Protein AF-0000000066253883 (afdb_homodimer)

Sequence (360 aa):
MKLLLLSMGLALVCGLQPECSRSEEDLSDEKERKWEQLSRHWHTVVLASSDRSLIEEEGPFRNFIQNITVESGNLNGFFLTRKNGQCIPLYLTAFKTEEARQFKLNYYGTNDVYYGSSKPNEYAKFIFYNYHDGKVNVVANLFGRTPNLSNEIKKRFEEDFMNRGFRRENILDISEVDHCMKLLLLSMGLALVCGLQPECSRSEEDLSDEKERKWEQLSRHWHTVVLASSDRSLIEEEGPFRNFIQNITVESGNLNGFFLTRKNGQCIPLYLTAFKTEEARQFKLNYYGTNDVYYGSSKPNEYAKFIFYNYHDGKVNVVANLFGRTPNLSNEIKKRFEEDFMNRGFRRENILDISEVDHC

Solvent-accessible surface area (backbone atoms only — not comparable to full-atom values): 19763 Å² total; per-residue (Å²): 135,84,80,72,76,73,75,75,73,76,68,74,70,71,66,78,66,70,75,76,68,74,46,78,58,56,60,44,49,55,53,45,62,63,49,49,72,56,46,40,65,39,22,47,23,35,41,35,27,68,46,50,69,40,54,35,93,67,15,89,65,41,55,29,46,46,31,34,44,60,56,98,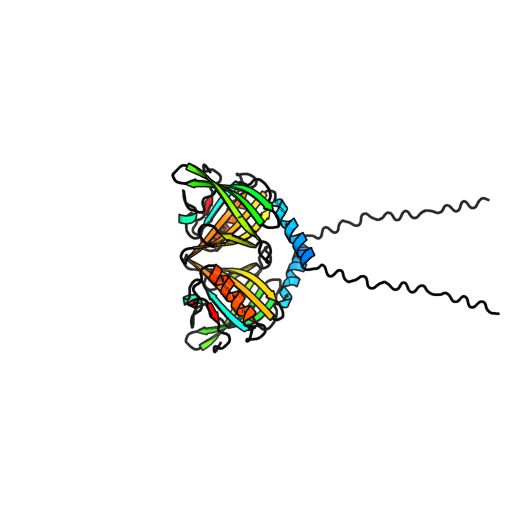59,21,41,37,36,39,27,32,30,48,56,94,91,36,71,40,83,42,79,47,61,32,38,58,55,95,49,86,58,33,25,41,30,82,63,87,41,35,25,50,32,35,57,56,69,64,41,82,86,48,32,43,31,39,40,31,43,31,24,44,96,80,38,51,41,42,41,34,40,35,32,16,62,46,51,78,67,56,67,65,62,53,49,51,54,51,48,60,42,43,73,49,61,41,55,69,89,26,48,42,78,44,46,85,49,85,72,108,134,83,78,72,75,74,74,74,73,75,70,73,70,71,64,79,66,72,75,75,68,74,44,78,60,57,60,44,49,57,54,45,62,65,50,50,72,56,46,41,64,38,22,46,22,35,41,35,29,68,46,50,70,40,54,33,93,66,16,89,67,42,55,30,46,46,32,32,42,60,56,98,60,22,42,38,35,41,27,32,29,49,56,96,91,37,71,41,84,41,79,45,62,34,38,57,56,96,48,86,58,33,26,41,31,83,62,88,41,36,24,51,32,34,58,55,70,64,42,84,87,48,32,43,31,38,41,31,44,32,24,41,95,81,38,50,41,42,42,33,40,34,32,15,61,46,53,78,67,56,67,66,62,53,48,52,55,50,49,59,42,43,73,50,62,41,55,70,87,26,47,42,78,45,47,84,48,84,73,106

Organism: Trichosurus vulpecula (NCBI:txid9337)

InterPro domains:
  IPR000566 Lipocalin/cytosolic fatty-acid binding domain [PF00061] (41-176)
  IPR002345 Lipocalin [PTHR11430] (4-175)
  IPR002971 Major urinary protein [PR01221] (39-57)
  IPR002971 Major urinary protein [PR01221] (68-89)
  IPR002971 Major urinary protein [PR01221] (136-157)
  IPR002971 Major urinary protein [PR01221] (164-180)
  IPR012674 Calycin [G3DSA:2.40.128.20] (30-180)
  IPR012674 Calycin [SSF50814] (35-180)

Secondary structure (DSSP, 8-state):
-----------------------HHHHHHHHHHHTGGG-SB-EEEEEEESSGGGTSTT-TT-EEEEEEEEETTEEEEEEEEEETTEEEEEEEEEEE-SSTTEEEEESSSEEEEEEEEEETTTEEEEEEEEEETTEEEEEEEEEESSS---HHHHHHHHHHHHTTT--GGGEEE-TTS---/-----------------------HHHHHHHHHHHTGGG-SB-EEEEEEESSGGGTSTT-TT-EEEEEEEEETTEEEEEEEEEETTEEEEEEEEEEE-SSTTEEEEESSSEEEEEEEEEETTTEEEEEEEEEETTEEEEEEEEEESSS---HHHHHHHHHHHHTTT--GGGEEE-TTS---

Radius of gyration: 26.58 Å; Cα contacts (8 Å, |Δi|>4): 689; chains: 2; bounding box: 99×61×45 Å

Structure (mmCIF, N/CA/C/O backbone):
data_AF-0000000066253883-model_v1
#
loop_
_entity.id
_entity.type
_entity.pdbx_description
1 polymer Trichosurin
#
loop_
_atom_site.group_PDB
_atom_site.id
_atom_site.type_symbol
_atom_site.label_atom_id
_atom_site.label_alt_id
_atom_site.label_comp_id
_atom_site.label_asym_id
_atom_site.label_entity_id
_atom_site.label_seq_id
_atom_site.pdbx_PDB_ins_code
_atom_site.Cartn_x
_atom_site.Cartn_y
_atom_site.Cartn_z
_atom_site.occupancy
_atom_site.B_iso_or_equiv
_atom_site.auth_seq_id
_atom_site.auth_comp_id
_atom_site.auth_asym_id
_atom_site.auth_atom_id
_atom_site.pdbx_PDB_model_num
ATOM 1 N N . MET A 1 1 ? 83.188 -5.977 -12.148 1 28.7 1 MET A N 1
ATOM 2 C CA . MET A 1 1 ? 82.125 -6.191 -11.18 1 28.7 1 MET A CA 1
ATOM 3 C C . MET A 1 1 ? 80.938 -5.258 -11.453 1 28.7 1 MET A C 1
ATOM 5 O O . MET A 1 1 ? 81 -4.055 -11.211 1 28.7 1 MET A O 1
ATOM 9 N N . LYS A 1 2 ? 80.125 -5.48 -12.633 1 30.83 2 LYS A N 1
ATOM 10 C CA . LYS A 1 2 ? 79 -4.738 -13.172 1 30.83 2 LYS A CA 1
ATOM 11 C C . LYS A 1 2 ? 77.938 -4.547 -12.125 1 30.83 2 LYS A C 1
ATOM 13 O O . LYS A 1 2 ? 77.562 -5.492 -11.422 1 30.83 2 LYS A O 1
ATOM 18 N N . LEU A 1 3 ? 77.938 -3.441 -11.453 1 31.5 3 LEU A N 1
ATOM 19 C CA . LEU A 1 3 ? 76.938 -2.887 -10.547 1 31.5 3 LEU A CA 1
ATOM 20 C C . LEU A 1 3 ? 75.5 -3.07 -11.109 1 31.5 3 LEU A C 1
ATOM 22 O O . LEU A 1 3 ? 75.125 -2.443 -12.109 1 31.5 3 LEU A O 1
ATOM 26 N N . LEU A 1 4 ? 75.125 -4.328 -11.336 1 33.56 4 LEU A N 1
ATOM 27 C CA . LEU A 1 4 ? 73.75 -4.617 -11.75 1 33.56 4 LEU A CA 1
ATOM 28 C C . LEU A 1 4 ? 72.75 -3.904 -10.844 1 33.56 4 LEU A C 1
ATOM 30 O O . LEU A 1 4 ? 72.75 -4.145 -9.633 1 33.56 4 LEU A O 1
ATOM 34 N N . LEU A 1 5 ? 72.625 -2.611 -11.07 1 32.78 5 LEU A N 1
ATOM 35 C CA . LEU A 1 5 ? 71.562 -1.776 -10.5 1 32.78 5 LEU A CA 1
ATOM 36 C C . LEU A 1 5 ? 70.25 -2.48 -10.562 1 32.78 5 LEU A C 1
ATOM 38 O O . LEU A 1 5 ? 69.75 -2.801 -11.648 1 32.78 5 LEU A O 1
ATOM 42 N N . LEU A 1 6 ? 70.125 -3.559 -9.742 1 34.03 6 LEU A N 1
ATOM 43 C CA . LEU A 1 6 ? 68.875 -4.266 -9.578 1 34.03 6 LEU A CA 1
ATOM 44 C C . LEU A 1 6 ? 67.75 -3.299 -9.211 1 34.03 6 LEU A C 1
ATOM 46 O O . LEU A 1 6 ? 67.75 -2.693 -8.141 1 34.03 6 LEU A O 1
ATOM 50 N N . SER A 1 7 ? 67.312 -2.426 -10.156 1 30.48 7 SER A N 1
ATOM 51 C CA . SER A 1 7 ? 66.188 -1.584 -9.984 1 30.48 7 SER A CA 1
ATOM 52 C C . SER A 1 7 ? 65 -2.396 -9.492 1 30.48 7 SER A C 1
ATOM 54 O O . SER A 1 7 ? 64.562 -3.357 -10.141 1 30.48 7 SER A O 1
ATOM 56 N N . MET A 1 8 ? 65 -2.729 -8.18 1 34.12 8 MET A N 1
ATOM 57 C CA . MET A 1 8 ? 63.812 -3.334 -7.543 1 34.12 8 MET A CA 1
ATOM 58 C C . MET A 1 8 ? 62.562 -2.523 -7.828 1 34.12 8 MET A C 1
ATOM 60 O O . MET A 1 8 ? 62.469 -1.351 -7.461 1 34.12 8 MET A O 1
ATOM 64 N N . GLY A 1 9 ? 62.031 -2.604 -9.062 1 29.88 9 GLY A N 1
ATOM 65 C CA . GLY A 1 9 ? 60.75 -2.025 -9.375 1 29.88 9 GLY A CA 1
ATOM 66 C C . GLY A 1 9 ? 59.719 -2.287 -8.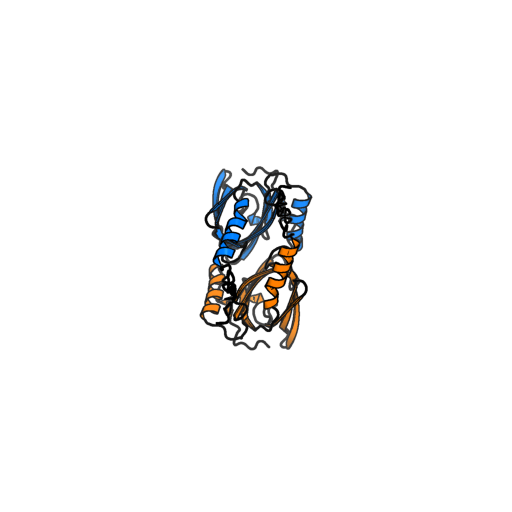312 1 29.88 9 GLY A C 1
ATOM 67 O O . GLY A 1 9 ? 59.5 -3.434 -7.906 1 29.88 9 GLY A O 1
ATOM 68 N N . LEU A 1 10 ? 59.594 -1.353 -7.363 1 32.69 10 LEU A N 1
ATOM 69 C CA . LEU A 1 10 ? 58.531 -1.33 -6.371 1 32.69 10 LEU A CA 1
ATOM 70 C C . LEU A 1 10 ? 57.188 -1.579 -7.023 1 32.69 10 LEU A C 1
ATOM 72 O O . LEU A 1 10 ? 56.719 -0.757 -7.812 1 32.69 10 LEU A O 1
ATOM 76 N N . ALA A 1 11 ? 57 -2.82 -7.539 1 31.94 11 ALA A N 1
ATOM 77 C CA . ALA A 1 11 ? 55.625 -3.111 -7.961 1 31.94 11 ALA A CA 1
ATOM 78 C C . ALA A 1 11 ? 54.625 -2.65 -6.914 1 31.94 11 ALA A C 1
ATOM 80 O O . ALA A 1 11 ? 54.719 -3.035 -5.742 1 31.94 11 ALA A O 1
ATOM 81 N N . LEU A 1 12 ? 54.25 -1.36 -7.047 1 31.77 12 LEU A N 1
ATOM 82 C CA . LEU A 1 12 ? 53.094 -0.898 -6.266 1 31.77 12 LEU A CA 1
ATOM 83 C C . LEU A 1 12 ? 52 -1.949 -6.246 1 31.77 12 LEU A C 1
ATOM 85 O O . LEU A 1 12 ? 51.406 -2.252 -7.281 1 31.77 12 LEU A O 1
ATOM 89 N N . VAL A 1 13 ? 52.25 -3.078 -5.566 1 32.44 13 VAL A N 1
ATOM 90 C CA . VAL A 1 13 ? 51.125 -3.951 -5.266 1 32.44 13 VAL A CA 1
ATOM 91 C C . VAL A 1 13 ? 49.906 -3.111 -4.891 1 32.44 13 VAL A C 1
ATOM 93 O O . VAL A 1 13 ? 49.938 -2.393 -3.887 1 32.44 13 VAL A O 1
ATOM 96 N N . CYS A 1 14 ? 49.406 -2.459 -5.941 1 29.14 14 CYS A N 1
ATOM 97 C CA . CYS A 1 14 ? 48.062 -1.934 -5.738 1 29.14 14 CYS A CA 1
ATOM 98 C C . CYS A 1 14 ? 47.25 -2.836 -4.809 1 29.14 14 CYS A C 1
ATOM 100 O O . CYS A 1 14 ? 47 -4 -5.125 1 29.14 14 CYS A O 1
ATOM 102 N N . GLY A 1 15 ? 47.656 -2.828 -3.562 1 29.64 15 GLY A N 1
ATOM 103 C CA . GLY A 1 15 ? 46.812 -3.455 -2.574 1 29.64 15 GLY A CA 1
ATOM 104 C C . GLY A 1 15 ? 45.344 -3.498 -2.998 1 29.64 15 GLY A C 1
ATOM 105 O O . GLY A 1 15 ? 44.844 -2.543 -3.592 1 29.64 15 GLY A O 1
ATOM 106 N N . LEU A 1 16 ? 44.812 -4.684 -3.439 1 31.03 16 LEU A N 1
ATOM 107 C CA . LEU A 1 16 ? 43.406 -5.023 -3.592 1 31.03 16 LEU A CA 1
ATOM 108 C C . LEU A 1 16 ? 42.562 -4.223 -2.617 1 31.03 16 LEU A C 1
ATOM 110 O O . LEU A 1 16 ? 42.656 -4.402 -1.402 1 31.03 16 LEU A O 1
ATOM 114 N N . GLN A 1 17 ? 42.562 -2.898 -2.75 1 28.89 17 GLN A N 1
ATOM 115 C CA . GLN A 1 17 ? 41.531 -2.18 -1.992 1 28.89 17 GLN A CA 1
ATOM 116 C C . GLN A 1 17 ? 40.25 -2.98 -1.918 1 28.89 17 GLN A C 1
ATOM 118 O O . GLN A 1 17 ? 39.781 -3.535 -2.922 1 28.89 17 GLN A O 1
ATOM 123 N N . PRO A 1 18 ? 40.031 -3.658 -0.761 1 29.47 18 PRO A N 1
ATOM 124 C CA . PRO A 1 18 ? 38.75 -4.348 -0.63 1 29.47 18 PRO A CA 1
ATOM 125 C C . PRO A 1 18 ? 37.594 -3.58 -1.273 1 29.47 18 PRO A C 1
ATOM 127 O O . PRO A 1 18 ? 37.562 -2.35 -1.199 1 29.47 18 PRO A O 1
ATOM 130 N N . GLU A 1 19 ? 37.156 -3.918 -2.414 1 32.44 19 GLU A N 1
ATOM 131 C CA . GLU A 1 19 ? 35.844 -3.516 -2.877 1 32.44 19 GLU A CA 1
ATOM 132 C C . GLU A 1 19 ? 34.906 -3.264 -1.702 1 32.44 19 GLU A C 1
ATOM 134 O O . GLU A 1 19 ? 34.719 -4.129 -0.843 1 32.44 19 GLU A O 1
ATOM 139 N N . CYS A 1 20 ? 35.031 -2.127 -1.164 1 26.77 20 CYS A N 1
ATOM 140 C CA . CYS A 1 20 ? 34.094 -1.617 -0.152 1 26.77 20 CYS A CA 1
ATOM 141 C C . CYS A 1 20 ? 32.688 -2.164 -0.367 1 26.77 20 CYS A C 1
ATOM 143 O O . CYS A 1 20 ? 32 -1.78 -1.319 1 26.77 20 CYS A O 1
ATOM 145 N N . SER A 1 21 ? 32.5 -3.404 -0.252 1 28.64 21 SER A N 1
ATOM 146 C CA . SER A 1 21 ? 31.188 -3.973 -0.037 1 28.64 21 SER A CA 1
ATOM 147 C C . SER A 1 21 ? 30.359 -3.111 0.915 1 28.64 21 SER A C 1
ATOM 149 O O . SER A 1 21 ? 30.578 -3.139 2.129 1 28.64 21 SER A O 1
ATOM 151 N N . ARG A 1 22 ? 30.078 -1.922 0.481 1 33.59 22 ARG A N 1
ATOM 152 C CA . ARG A 1 22 ? 29.047 -1.215 1.249 1 33.59 22 ARG A CA 1
ATOM 153 C C . ARG A 1 22 ? 28.031 -2.188 1.82 1 33.59 22 ARG A C 1
ATOM 155 O O . ARG A 1 22 ? 27.375 -2.924 1.073 1 33.59 22 ARG A O 1
ATOM 162 N N . SER A 1 23 ? 28.281 -2.662 2.996 1 31.64 23 SER A N 1
ATOM 163 C CA . SER A 1 23 ? 27.453 -3.639 3.693 1 31.64 23 SER A CA 1
ATOM 164 C C . SER A 1 23 ? 25.984 -3.219 3.689 1 31.64 23 SER A C 1
ATOM 166 O O . SER A 1 23 ? 25.672 -2.037 3.535 1 31.64 23 SER A O 1
ATOM 168 N N . GLU A 1 24 ? 24.953 -4.109 3.674 1 38.34 24 GLU A N 1
ATOM 169 C CA . GLU A 1 24 ? 23.531 -3.902 3.916 1 38.34 24 GLU A CA 1
ATOM 170 C C . GLU A 1 24 ? 23.312 -2.885 5.031 1 38.34 24 GLU A C 1
ATOM 172 O O . GLU A 1 24 ? 22.266 -2.229 5.074 1 38.34 24 GLU A O 1
ATOM 177 N N . GLU A 1 25 ? 24.234 -2.805 5.891 1 39.47 25 GLU A N 1
ATOM 178 C CA . GLU A 1 25 ? 24.188 -1.88 7.02 1 39.47 25 GLU A CA 1
ATOM 179 C C . GLU A 1 25 ? 24.422 -0.441 6.566 1 39.47 25 GLU A C 1
ATOM 181 O O . GLU A 1 25 ? 23.781 0.484 7.07 1 39.47 25 GLU A O 1
ATOM 186 N N . ASP A 1 26 ? 25.359 -0.186 5.816 1 44.03 26 ASP A N 1
ATOM 187 C CA . ASP A 1 26 ? 25.641 1.169 5.352 1 44.03 26 ASP A CA 1
ATOM 188 C C . ASP A 1 26 ? 24.484 1.718 4.527 1 44.03 26 ASP A C 1
ATOM 190 O O . ASP A 1 26 ? 24.188 2.912 4.582 1 44.03 26 ASP A O 1
ATOM 194 N N . LEU A 1 27 ? 23.891 0.897 3.744 1 40.62 27 LEU A N 1
ATOM 195 C CA . LEU A 1 27 ? 22.672 1.257 3.029 1 40.62 27 LEU A CA 1
ATOM 196 C C . LEU A 1 27 ? 21.531 1.521 4.004 1 40.62 27 LEU A C 1
ATOM 198 O O . LEU A 1 27 ? 20.656 2.346 3.73 1 40.62 27 LEU A O 1
ATOM 202 N N . SER A 1 28 ? 21.562 0.81 5.129 1 43.34 28 SER A N 1
ATOM 203 C CA . SER A 1 28 ? 20.562 1.025 6.18 1 43.34 28 SER A CA 1
ATOM 204 C C . SER A 1 28 ? 20.734 2.4 6.816 1 43.34 28 SER A C 1
ATOM 206 O O . SER A 1 28 ? 19.734 3.086 7.086 1 43.34 28 SER A O 1
ATOM 208 N N . ASP A 1 29 ? 21.938 2.65 7.16 1 44.09 29 ASP A N 1
ATOM 209 C CA . ASP A 1 29 ? 22.203 3.949 7.773 1 44.09 29 ASP A CA 1
ATOM 210 C C . ASP A 1 29 ? 21.812 5.086 6.836 1 44.09 29 ASP A C 1
ATOM 212 O O . ASP A 1 29 ? 21.297 6.117 7.285 1 44.09 29 ASP A O 1
ATOM 216 N N . GLU A 1 30 ? 22.188 5.039 5.703 1 47.72 30 GLU A N 1
ATOM 217 C CA . GLU A 1 30 ? 21.812 6.059 4.734 1 47.72 30 GLU A CA 1
ATOM 218 C C . GLU A 1 30 ? 20.281 6.145 4.602 1 47.72 30 GLU A C 1
ATOM 220 O O . GLU A 1 30 ? 19.734 7.23 4.434 1 47.72 30 GLU A O 1
ATOM 225 N N . LYS A 1 31 ? 19.703 4.98 4.77 1 47.75 31 LYS A N 1
ATOM 226 C CA . LYS A 1 31 ? 18.25 4.91 4.816 1 47.75 31 LYS A CA 1
ATOM 227 C C . LYS A 1 31 ? 17.703 5.609 6.062 1 47.75 31 LYS A C 1
ATOM 229 O O . LYS A 1 31 ? 16.672 6.285 6 1 47.75 31 LYS A O 1
ATOM 234 N N . GLU A 1 32 ? 18.453 5.344 7.227 1 48.78 32 GLU A N 1
ATOM 235 C CA . GLU A 1 32 ? 18.031 5.977 8.469 1 48.78 32 GLU A CA 1
ATOM 236 C C . GLU A 1 32 ? 18.047 7.496 8.352 1 48.78 32 GLU A C 1
ATOM 238 O O . GLU A 1 32 ? 17.141 8.18 8.828 1 48.78 32 GLU A O 1
ATOM 243 N N . ARG A 1 33 ? 19.188 8 7.832 1 52.81 33 ARG A N 1
ATOM 244 C CA . ARG A 1 33 ? 19.375 9.445 7.758 1 52.81 33 ARG A CA 1
ATOM 245 C C . ARG A 1 33 ? 18.344 10.094 6.848 1 52.81 33 ARG A C 1
ATOM 247 O O . ARG A 1 33 ? 18.062 11.289 6.961 1 52.81 33 ARG A O 1
ATOM 254 N N . LYS A 1 34 ? 17.75 9.156 6.094 1 64.81 34 LYS A N 1
ATOM 255 C CA . LYS A 1 34 ? 17 9.68 4.953 1 64.81 34 LYS A CA 1
ATOM 256 C C . LYS A 1 34 ? 15.672 10.273 5.402 1 64.81 34 LYS A C 1
ATOM 258 O O . LYS A 1 34 ? 15.25 11.312 4.879 1 64.81 34 LYS A O 1
ATOM 263 N N . TRP A 1 35 ? 15.281 9.891 6.773 1 79.38 35 TRP A N 1
ATOM 264 C CA . TRP A 1 35 ? 13.945 10.398 7.082 1 79.38 35 TRP A CA 1
ATOM 265 C C . TRP A 1 35 ? 14 11.445 8.188 1 79.38 35 TRP A C 1
ATOM 267 O O . TRP A 1 35 ? 12.969 11.945 8.633 1 79.38 35 TRP A O 1
ATOM 277 N N . GLU A 1 36 ? 15.109 11.82 8.625 1 83.94 36 GLU A N 1
ATOM 278 C CA . GLU A 1 36 ? 15.273 12.766 9.727 1 83.94 36 GLU A CA 1
ATOM 279 C C . GLU A 1 36 ? 14.633 14.109 9.398 1 83.94 36 GLU A C 1
ATOM 281 O O . GLU A 1 36 ? 14.227 14.844 10.305 1 83.94 36 GLU A O 1
ATOM 286 N N . GLN A 1 37 ? 14.516 14.383 8.172 1 87.31 37 GLN A N 1
ATOM 287 C CA . GLN A 1 37 ? 13.922 15.648 7.746 1 87.31 37 GLN A CA 1
ATOM 288 C C . GLN A 1 37 ? 12.438 15.703 8.102 1 87.31 37 GLN A C 1
ATOM 290 O O . GLN A 1 37 ? 11.836 16.781 8.086 1 87.31 37 GLN A O 1
ATOM 295 N N . LEU A 1 38 ? 11.898 14.602 8.438 1 92.44 38 LEU A N 1
ATOM 296 C CA . LEU A 1 38 ? 10.492 14.531 8.836 1 92.44 38 LEU A CA 1
ATOM 297 C C . LEU A 1 38 ? 10.312 15 10.273 1 92.44 38 LEU A C 1
ATOM 299 O O . LEU A 1 38 ? 9.188 15.289 10.703 1 92.44 38 LEU A O 1
ATOM 303 N N . SER A 1 39 ? 11.391 15.039 11.031 1 93.88 39 SER A N 1
ATOM 304 C CA . SER A 1 39 ? 11.32 15.398 12.445 1 93.88 39 SER A CA 1
ATOM 305 C C . SER A 1 39 ? 11.086 16.891 12.617 1 93.88 39 SER A C 1
ATOM 307 O O . SER A 1 39 ? 12.008 17.641 12.945 1 93.88 39 SER A O 1
ATOM 309 N N . ARG A 1 40 ? 9.867 17.328 12.539 1 95.44 40 ARG A N 1
ATOM 310 C CA . ARG A 1 40 ? 9.461 18.734 12.625 1 95.44 40 ARG A CA 1
ATOM 311 C C . ARG A 1 40 ? 7.961 18.844 12.859 1 95.44 40 ARG A C 1
ATOM 313 O O . ARG A 1 40 ? 7.273 17.844 13.047 1 95.44 40 ARG A O 1
ATOM 320 N N . HIS A 1 41 ? 7.523 20.125 12.93 1 97 41 HIS A N 1
ATOM 321 C CA . HIS A 1 41 ? 6.098 20.406 13.039 1 97 41 HIS A CA 1
ATOM 322 C C . HIS A 1 41 ? 5.398 20.266 11.695 1 97 41 HIS A C 1
ATOM 324 O O . HIS A 1 41 ? 5.969 20.609 10.656 1 97 41 HIS A O 1
ATOM 330 N N . TRP A 1 42 ? 4.199 19.797 11.758 1 96.62 42 TRP A N 1
ATOM 331 C CA . TRP A 1 42 ? 3.393 19.594 10.555 1 96.62 42 TRP A CA 1
ATOM 332 C C . TRP A 1 42 ? 1.947 20.016 10.789 1 96.62 42 TRP A C 1
ATOM 334 O O . TRP A 1 42 ? 1.51 20.141 11.938 1 96.62 42 TRP A O 1
ATOM 344 N N . HIS A 1 43 ? 1.188 20.234 9.695 1 97.06 43 HIS A N 1
ATOM 345 C CA . HIS A 1 43 ? -0.242 20.516 9.703 1 97.06 43 HIS A CA 1
ATOM 346 C C . HIS A 1 43 ? -0.999 19.562 8.789 1 97.06 43 HIS A C 1
ATOM 348 O O . HIS A 1 43 ? -0.578 19.312 7.656 1 97.06 43 HIS A O 1
ATOM 354 N N . THR A 1 44 ? -2.086 18.984 9.312 1 97.56 44 THR A N 1
ATOM 355 C CA . THR A 1 44 ? -2.957 18.188 8.453 1 97.56 44 THR A CA 1
ATOM 356 C C . THR A 1 44 ? -3.752 19.078 7.508 1 97.56 44 THR A C 1
ATOM 358 O O . THR A 1 44 ? -4.488 19.969 7.957 1 97.56 44 THR A O 1
ATOM 361 N N . VAL A 1 45 ? -3.621 18.844 6.238 1 98 45 VAL A N 1
ATOM 362 C CA . VAL A 1 45 ? -4.211 19.766 5.289 1 98 45 VAL A CA 1
ATOM 363 C C . VAL A 1 45 ? -5.359 19.094 4.543 1 98 45 VAL A C 1
ATOM 365 O O . VAL A 1 45 ? -6.477 19.625 4.512 1 98 45 VAL A O 1
ATOM 368 N N . VAL A 1 46 ? -5.09 17.953 3.926 1 98.31 46 VAL A N 1
ATOM 369 C CA . VAL A 1 46 ? -6.113 17.203 3.197 1 98.31 46 VAL A CA 1
ATOM 370 C C . VAL A 1 46 ? -6.148 15.758 3.68 1 98.31 46 VAL A C 1
ATOM 372 O O . VAL A 1 46 ? -5.102 15.156 3.92 1 98.31 46 VAL A O 1
ATOM 375 N N . LEU A 1 47 ? -7.324 15.234 3.865 1 98.31 47 LEU A N 1
ATOM 376 C CA . LEU A 1 47 ? -7.57 13.828 4.164 1 98.31 47 LEU A CA 1
ATOM 377 C C . LEU A 1 47 ? -8.344 13.164 3.033 1 98.31 47 LEU A C 1
ATOM 379 O O . LEU A 1 47 ? -9.242 13.766 2.447 1 98.31 47 LEU A O 1
ATOM 383 N N . ALA A 1 48 ? -8 11.938 2.686 1 98.62 48 ALA A N 1
ATOM 384 C CA . ALA A 1 48 ? -8.773 11.102 1.763 1 98.62 48 ALA A CA 1
ATOM 385 C C . ALA A 1 48 ? -8.953 9.695 2.318 1 98.62 48 ALA A C 1
ATOM 387 O O . ALA A 1 48 ? -8.078 9.18 3.027 1 98.62 48 ALA A O 1
ATOM 388 N N . SER A 1 49 ? -10.094 9.07 2.033 1 98.69 49 SER A N 1
ATOM 389 C CA . SER A 1 49 ? -10.297 7.688 2.455 1 98.69 49 SER A CA 1
ATOM 390 C C . SER A 1 49 ? -11.258 6.957 1.521 1 98.69 49 SER A C 1
ATOM 392 O O . SER A 1 49 ? -12.117 7.586 0.895 1 98.69 49 SER A O 1
ATOM 394 N N . SER A 1 50 ? -11.07 5.672 1.411 1 98.06 50 SER A N 1
ATOM 395 C CA . SER A 1 50 ? -12.016 4.832 0.678 1 98.06 50 SER A CA 1
ATOM 396 C C . SER A 1 50 ? -13.344 4.715 1.42 1 98.06 50 SER A C 1
ATOM 398 O O . SER A 1 50 ? -14.359 4.375 0.823 1 98.06 50 SER A O 1
ATOM 400 N N . ASP A 1 51 ? -13.32 4.918 2.691 1 97.69 51 ASP A N 1
ATOM 401 C CA . ASP A 1 51 ? -14.5 4.945 3.559 1 97.69 51 ASP A CA 1
ATOM 402 C C . ASP A 1 51 ? -14.617 6.285 4.281 1 97.69 51 ASP A C 1
ATOM 404 O O . ASP A 1 51 ? -13.836 6.574 5.191 1 97.69 51 ASP A O 1
ATOM 408 N N . ARG A 1 52 ? -15.602 7.023 3.953 1 97.19 52 ARG A N 1
ATOM 409 C CA . ARG A 1 52 ? -15.805 8.383 4.445 1 97.19 52 ARG A CA 1
ATOM 410 C C . ARG A 1 52 ? -15.898 8.406 5.965 1 97.19 52 ARG A C 1
ATOM 412 O O . ARG A 1 52 ? -15.461 9.367 6.602 1 97.19 52 ARG A O 1
ATOM 419 N N . SER A 1 53 ? -16.469 7.434 6.512 1 97.5 53 SER A N 1
ATOM 420 C CA . SER A 1 53 ? -16.703 7.41 7.949 1 97.5 53 SER A CA 1
ATOM 421 C C . SER A 1 53 ? -15.391 7.438 8.727 1 97.5 53 SER A C 1
ATOM 423 O O . SER A 1 53 ? -15.367 7.809 9.898 1 97.5 53 SER A O 1
ATOM 425 N N . LEU A 1 54 ? -14.281 7.094 8.117 1 98.31 54 LEU A N 1
ATOM 426 C CA . LEU A 1 54 ? -12.992 7.031 8.789 1 98.31 54 LEU A CA 1
ATOM 427 C C . LEU A 1 54 ? -12.406 8.43 8.977 1 98.31 54 LEU A C 1
ATOM 429 O O . LEU A 1 54 ? -11.539 8.633 9.828 1 98.31 54 LEU A O 1
ATOM 433 N N . ILE A 1 55 ? -12.883 9.398 8.164 1 97.94 55 ILE A N 1
ATOM 434 C CA . ILE A 1 55 ? -12.211 10.695 8.227 1 97.94 55 ILE A CA 1
ATOM 435 C C . ILE A 1 55 ? -13.234 11.789 8.516 1 97.94 55 ILE A C 1
ATOM 437 O O . ILE A 1 55 ? -12.891 12.977 8.555 1 97.94 55 ILE A O 1
ATOM 441 N N . GLU A 1 56 ? -14.469 11.453 8.672 1 95.81 56 GLU A N 1
ATOM 442 C CA . GLU A 1 56 ? -15.492 12.43 9.055 1 95.81 56 GLU A CA 1
ATOM 443 C C . GLU A 1 56 ? -15.312 12.867 10.508 1 95.81 56 GLU A C 1
ATOM 445 O O . GLU A 1 56 ? -14.406 12.398 11.195 1 95.81 56 GLU A O 1
ATOM 450 N N . GLU A 1 57 ? -16.109 13.828 10.898 1 93 57 GLU A N 1
ATOM 451 C CA . GLU A 1 57 ? -16.016 14.312 12.266 1 93 57 GLU A CA 1
ATOM 452 C C . GLU A 1 57 ? -16.031 13.164 13.266 1 93 57 GLU A C 1
ATOM 454 O O . GLU A 1 57 ? -16.906 12.289 13.195 1 93 57 GLU A O 1
ATOM 459 N N . GLU A 1 58 ? -15.023 13.094 14.094 1 92.5 58 GLU A N 1
ATOM 460 C CA . GLU A 1 58 ? -14.805 12.133 15.172 1 92.5 58 GLU A CA 1
ATOM 461 C C . GLU A 1 58 ? -14.484 10.742 14.617 1 92.5 58 GLU A C 1
ATOM 463 O O . GLU A 1 58 ? -14.523 9.75 15.352 1 92.5 58 GLU A O 1
ATOM 468 N N . GLY A 1 59 ? -14.344 10.648 13.273 1 96.5 59 GLY A N 1
ATOM 469 C CA . GLY A 1 59 ? -13.805 9.414 12.719 1 96.5 59 GLY A CA 1
ATOM 470 C C . GLY A 1 59 ? -12.43 9.062 13.266 1 96.5 59 GLY A C 1
ATOM 471 O O . GLY A 1 59 ? -11.664 9.953 13.656 1 96.5 59 GLY A O 1
ATOM 472 N N . PRO A 1 60 ? -12.133 7.82 13.273 1 97.31 60 PRO A N 1
ATOM 473 C CA . PRO A 1 60 ? -10.906 7.391 13.945 1 97.31 60 PRO A CA 1
ATOM 474 C C . PRO A 1 60 ? -9.641 7.961 13.297 1 97.31 60 PRO A C 1
ATOM 476 O O . PRO A 1 60 ? -8.609 8.094 13.961 1 97.31 60 PRO A O 1
ATOM 479 N N . PHE A 1 61 ? -9.703 8.383 11.977 1 98.12 61 PHE A N 1
ATOM 480 C CA . PHE A 1 61 ? -8.5 8.844 11.297 1 98.12 61 PHE A CA 1
ATOM 481 C C . PHE A 1 61 ? -8.586 10.328 10.984 1 98.12 61 PHE A C 1
ATOM 483 O O . PHE A 1 61 ? -7.812 10.852 10.18 1 98.12 61 PHE A O 1
ATOM 490 N N . ARG A 1 62 ? -9.602 10.969 11.57 1 96.81 62 ARG A N 1
ATOM 491 C CA . ARG A 1 62 ? -9.609 12.422 11.484 1 96.81 62 ARG A CA 1
ATOM 492 C C . ARG A 1 62 ? -8.758 13.039 12.594 1 96.81 62 ARG A C 1
ATOM 494 O O . ARG A 1 62 ? -9.297 13.633 13.531 1 96.81 62 ARG A O 1
ATOM 501 N N . ASN A 1 63 ? -7.484 12.945 12.469 1 96.62 63 ASN A N 1
ATOM 502 C CA . ASN A 1 63 ? -6.516 13.422 13.453 1 96.62 63 ASN A CA 1
ATOM 503 C C . ASN A 1 63 ? -5.707 14.602 12.914 1 96.62 63 ASN A C 1
ATOM 505 O O . ASN A 1 63 ? -5.512 14.727 11.711 1 96.62 63 ASN A O 1
ATOM 509 N N . PHE A 1 64 ? -5.234 15.383 13.844 1 97.12 64 PHE A N 1
ATOM 510 C CA . PHE A 1 64 ? -4.5 16.594 13.484 1 97.12 64 PHE A CA 1
ATOM 511 C C . PHE A 1 64 ? -3.059 16.516 13.977 1 97.12 64 PHE A C 1
ATOM 513 O O . PHE A 1 64 ? -2.795 16.656 15.172 1 97.12 64 PHE A O 1
ATOM 520 N N . ILE A 1 65 ? -2.148 16.344 12.984 1 97.62 65 ILE A N 1
ATOM 521 C CA . ILE A 1 65 ? -0.744 16.156 13.328 1 97.62 65 ILE A CA 1
ATOM 522 C C . ILE A 1 65 ? -0.186 17.438 13.93 1 97.62 65 ILE A C 1
ATOM 524 O O . ILE A 1 65 ? -0.544 18.547 13.492 1 97.62 65 ILE A O 1
ATOM 528 N N . GLN A 1 66 ? 0.637 17.312 14.977 1 97.56 66 GLN A N 1
ATOM 529 C CA . GLN A 1 66 ? 1.376 18.438 15.539 1 97.56 66 GLN A CA 1
ATOM 530 C C . GLN A 1 66 ? 2.855 18.359 15.172 1 97.56 66 GLN A C 1
ATOM 532 O O . GLN A 1 66 ? 3.436 19.344 14.711 1 97.56 66 GLN A O 1
ATOM 537 N N . ASN A 1 67 ? 3.414 17.219 15.336 1 97.94 67 ASN A N 1
ATOM 538 C CA . ASN A 1 67 ? 4.816 17.016 14.984 1 97.94 67 ASN A CA 1
ATOM 539 C C . ASN A 1 67 ? 5.137 15.547 14.758 1 97.94 67 ASN A C 1
ATOM 541 O O . ASN A 1 67 ? 4.363 14.672 15.156 1 97.94 67 ASN A O 1
ATOM 545 N N . ILE A 1 68 ? 6.223 15.273 13.984 1 97.44 68 ILE A N 1
ATOM 546 C CA . ILE A 1 68 ? 6.836 13.953 13.844 1 97.44 68 ILE A CA 1
ATOM 547 C C . ILE A 1 68 ? 8.258 13.984 14.406 1 97.44 68 ILE A C 1
ATOM 549 O O . ILE A 1 68 ? 9 14.945 14.188 1 97.44 68 ILE A O 1
ATOM 553 N N . THR A 1 69 ? 8.617 13 15.188 1 97.25 69 THR A N 1
ATOM 554 C CA . THR A 1 69 ? 10 12.758 15.594 1 97.25 69 THR A CA 1
ATOM 555 C C . THR A 1 69 ? 10.484 11.398 15.094 1 97.25 69 THR A C 1
ATOM 557 O O . THR A 1 69 ? 9.766 10.406 15.195 1 97.25 69 THR A O 1
ATOM 560 N N . VAL A 1 70 ? 11.672 11.414 14.492 1 94.81 70 VAL A N 1
ATOM 561 C CA . VAL A 1 70 ? 12.273 10.164 14.023 1 94.81 70 VAL A CA 1
ATOM 562 C C . VAL A 1 70 ? 13.305 9.672 15.031 1 94.81 70 VAL A C 1
ATOM 564 O O . VAL A 1 70 ? 14.234 10.406 15.375 1 94.81 70 VAL A O 1
ATOM 567 N N . GLU A 1 71 ? 13.031 8.523 15.555 1 94 71 GLU A N 1
ATOM 568 C CA . GLU A 1 71 ? 13.938 7.902 16.5 1 94 71 GLU A CA 1
ATOM 569 C C . GLU A 1 71 ? 14.25 6.461 16.109 1 94 71 GLU A C 1
ATOM 571 O O . GLU A 1 71 ? 13.352 5.617 16.078 1 94 71 GLU A O 1
ATOM 576 N N . SER A 1 72 ? 15.57 6.07 15.828 1 91.88 72 SER A N 1
ATOM 577 C CA . SER A 1 72 ? 16 4.727 15.453 1 91.88 72 SER A CA 1
ATOM 578 C C . SER A 1 72 ? 15.227 4.207 14.25 1 91.88 72 SER A C 1
ATOM 580 O O . SER A 1 72 ? 14.836 3.039 14.211 1 91.88 72 SER A O 1
ATOM 582 N N . GLY A 1 73 ? 14.781 5.098 13.383 1 91.25 73 GLY A N 1
ATOM 583 C CA . GLY A 1 73 ? 14.117 4.746 12.141 1 91.25 73 GLY A CA 1
ATOM 584 C C . GLY A 1 73 ? 12.609 4.703 12.266 1 91.25 73 GLY A C 1
ATOM 585 O O . GLY A 1 73 ? 11.898 4.637 11.258 1 91.25 73 GLY A O 1
ATOM 586 N N . ASN A 1 74 ? 12.117 4.77 13.461 1 96.12 74 ASN A N 1
ATOM 587 C CA . ASN A 1 74 ? 10.68 4.797 13.703 1 96.12 74 ASN A CA 1
ATOM 588 C C . ASN A 1 74 ? 10.125 6.219 13.633 1 96.12 74 ASN A C 1
ATOM 590 O O . ASN A 1 74 ? 10.828 7.18 13.945 1 96.12 74 ASN A O 1
ATOM 594 N N . LEU A 1 75 ? 8.906 6.336 13.164 1 97.06 75 LEU A N 1
ATOM 595 C CA . LEU A 1 75 ? 8.227 7.629 13.141 1 97.06 75 LEU A CA 1
ATOM 596 C C . LEU A 1 75 ? 7.285 7.766 14.336 1 97.06 75 LEU A C 1
ATOM 598 O O . LEU A 1 75 ? 6.363 6.965 14.5 1 97.06 75 LEU A O 1
ATOM 602 N N . ASN A 1 76 ? 7.52 8.742 15.172 1 98.19 76 ASN A N 1
ATOM 603 C CA . ASN A 1 76 ? 6.645 9.07 16.297 1 98.19 76 ASN A CA 1
ATOM 604 C C . ASN A 1 76 ? 5.82 10.32 16.016 1 98.19 76 ASN A C 1
ATOM 606 O O . ASN A 1 76 ? 6.375 11.414 15.852 1 98.19 76 ASN A O 1
ATOM 610 N N . GLY A 1 77 ? 4.527 10.125 16.031 1 98.38 77 GLY A N 1
ATOM 611 C CA . GLY A 1 77 ? 3.652 11.25 15.742 1 98.38 77 GLY A CA 1
ATOM 612 C C . GLY A 1 77 ? 2.846 11.703 16.938 1 98.38 77 GLY A C 1
ATOM 613 O O . GLY A 1 77 ? 2.307 10.875 17.688 1 98.38 77 GLY A O 1
ATOM 614 N N . PHE A 1 78 ? 2.836 12.969 17.094 1 98.69 78 PHE A N 1
ATOM 615 C CA . PHE A 1 78 ? 1.924 13.594 18.047 1 98.69 78 PHE A CA 1
ATOM 616 C C . PHE A 1 78 ? 0.755 14.25 17.312 1 98.69 78 PHE A C 1
ATOM 618 O O . PHE A 1 78 ? 0.954 15.141 16.484 1 98.69 78 PHE A O 1
ATOM 625 N N . PHE A 1 79 ? -0.451 13.797 17.656 1 98.19 79 PHE A N 1
ATOM 626 C CA . PHE A 1 79 ? -1.677 14.289 17.047 1 98.19 79 PHE A CA 1
ATOM 627 C C . PHE A 1 79 ? -2.631 14.836 18.109 1 98.19 79 PHE A C 1
ATOM 629 O O . PHE A 1 79 ? -2.471 14.555 19.297 1 98.19 79 PHE A O 1
ATOM 636 N N . LEU A 1 80 ? -3.533 15.641 17.594 1 97.12 80 LEU A N 1
ATOM 637 C CA . LEU A 1 80 ? -4.758 15.945 18.328 1 97.12 80 LEU A CA 1
ATOM 638 C C . LEU A 1 80 ? -5.969 15.312 17.641 1 97.12 80 LEU A C 1
ATOM 640 O O . LEU A 1 80 ? -6.039 15.281 16.406 1 97.12 80 LEU A O 1
ATOM 644 N N . THR A 1 81 ? -6.867 14.789 18.422 1 95.69 81 THR A N 1
ATOM 645 C CA . THR A 1 81 ? -8.086 14.211 17.875 1 95.69 81 THR A CA 1
ATOM 646 C C . THR A 1 81 ? -9.297 14.625 18.703 1 95.69 81 THR A C 1
ATOM 648 O O . THR A 1 81 ? -9.164 14.953 19.891 1 95.69 81 THR A O 1
ATOM 651 N N . ARG A 1 82 ? -10.398 14.664 18.078 1 94 82 ARG A N 1
ATOM 652 C CA . ARG A 1 82 ? -11.641 15.008 18.766 1 94 82 ARG A CA 1
ATOM 653 C C . ARG A 1 82 ? -12.398 13.75 19.172 1 94 82 ARG A C 1
ATOM 655 O O . ARG A 1 82 ? -12.664 12.875 18.344 1 94 82 ARG A O 1
ATOM 662 N N . LYS A 1 83 ? -12.664 13.648 20.438 1 92.81 83 LYS A N 1
ATOM 663 C CA . LYS A 1 83 ? -13.469 12.57 21 1 92.81 83 LYS A CA 1
ATOM 664 C C . LYS A 1 83 ? -14.5 13.109 22 1 92.81 83 LYS A C 1
ATOM 666 O O . LYS A 1 83 ? -14.141 13.781 22.969 1 92.81 83 LYS A O 1
ATOM 671 N N . ASN A 1 84 ? -15.734 12.828 21.703 1 93.12 84 ASN A N 1
ATOM 672 C CA . ASN A 1 84 ? -16.844 13.305 22.547 1 93.12 84 ASN A CA 1
ATOM 673 C C . ASN A 1 84 ? -16.781 14.812 22.734 1 93.12 84 ASN A C 1
ATOM 675 O O . ASN A 1 84 ? -16.859 15.305 23.875 1 93.12 84 ASN A O 1
ATOM 679 N N . GLY A 1 85 ? -16.469 15.508 21.688 1 89.81 85 GLY A N 1
ATOM 680 C CA . GLY A 1 85 ? -16.484 16.969 21.703 1 89.81 85 GLY A CA 1
ATOM 681 C C . GLY A 1 85 ? -15.234 17.562 22.328 1 89.81 85 GLY A C 1
ATOM 682 O O . GLY A 1 85 ? -15.094 18.797 22.375 1 89.81 85 GLY A O 1
ATOM 683 N N . GLN A 1 86 ? -14.344 16.781 22.766 1 94.25 86 GLN A N 1
ATOM 684 C CA . GLN A 1 86 ? -13.117 17.266 23.391 1 94.25 86 GLN A CA 1
ATOM 685 C C . GLN A 1 86 ? -11.898 16.922 22.531 1 94.25 86 GLN A C 1
ATOM 687 O O . GLN A 1 86 ? -11.844 15.867 21.906 1 94.25 86 GLN A O 1
ATOM 692 N N . CYS A 1 87 ? -11.008 17.859 22.578 1 94.62 87 CYS A N 1
ATOM 693 C CA . CYS A 1 87 ? -9.734 17.641 21.891 1 94.62 87 CYS A CA 1
ATOM 694 C C . CYS A 1 87 ? -8.734 16.953 22.812 1 94.62 87 CYS A C 1
ATOM 696 O O . CYS A 1 87 ? -8.367 17.5 23.859 1 94.62 87 CYS A O 1
ATOM 698 N N . ILE A 1 88 ? -8.281 15.781 22.406 1 96.94 88 ILE A N 1
ATOM 699 C CA . ILE A 1 88 ? -7.379 15.031 23.266 1 96.94 88 ILE A CA 1
ATOM 700 C C . ILE A 1 88 ? -6.117 14.656 22.5 1 96.94 88 ILE A C 1
ATOM 702 O O . ILE A 1 88 ? -6.141 14.57 21.266 1 96.94 88 ILE A O 1
ATOM 706 N N . PRO A 1 89 ? -5.02 14.461 23.219 1 97.56 89 PRO A N 1
ATOM 707 C CA . PRO A 1 89 ? -3.783 14.047 22.547 1 97.56 89 PRO A CA 1
ATOM 708 C C . PRO A 1 89 ? -3.828 12.594 22.078 1 97.56 89 PRO A C 1
ATOM 710 O O . PRO A 1 89 ? -4.473 11.75 22.703 1 97.56 89 PRO A O 1
ATOM 713 N N . LEU A 1 90 ? -3.184 12.375 20.953 1 98 90 LEU A N 1
ATOM 714 C CA . LEU A 1 90 ? -3.002 11.047 20.391 1 98 90 LEU A CA 1
ATOM 715 C C . LEU A 1 90 ? -1.558 10.836 19.953 1 98 90 LEU A C 1
ATOM 717 O O . LEU A 1 90 ? -1.028 11.609 19.156 1 98 90 LEU A O 1
ATOM 721 N N . TYR A 1 91 ? -0.914 9.836 20.5 1 98.56 91 TYR A N 1
ATOM 722 C CA . TYR A 1 91 ? 0.458 9.484 20.156 1 98.56 91 TYR A CA 1
ATOM 723 C C . TYR A 1 91 ? 0.508 8.172 19.375 1 98.56 91 TYR A C 1
ATOM 725 O O . TYR A 1 91 ? -0.025 7.16 19.828 1 98.56 91 TYR A O 1
ATOM 733 N N . LEU A 1 92 ? 1.099 8.273 18.203 1 98.62 92 LEU A N 1
ATOM 734 C CA . LEU A 1 92 ? 1.19 7.078 17.375 1 98.62 92 LEU A CA 1
ATOM 735 C C . LEU A 1 92 ? 2.633 6.82 16.953 1 98.62 92 LEU A C 1
ATOM 737 O O . LEU A 1 92 ? 3.367 7.758 16.625 1 98.62 92 LEU A O 1
ATOM 741 N N . THR A 1 93 ? 3.045 5.527 16.969 1 98.62 93 THR A N 1
ATOM 742 C CA . THR A 1 93 ? 4.363 5.137 16.469 1 98.62 93 THR A CA 1
ATOM 743 C C . THR A 1 93 ? 4.242 4.211 15.266 1 98.62 93 THR A C 1
ATOM 745 O O . THR A 1 93 ? 3.625 3.148 15.352 1 98.62 93 THR A O 1
ATOM 748 N N . ALA A 1 94 ? 4.723 4.68 14.133 1 97.88 94 ALA A N 1
ATOM 749 C CA . ALA A 1 94 ? 4.898 3.834 12.953 1 97.88 94 ALA A CA 1
ATOM 750 C C . ALA A 1 94 ? 6.289 3.213 12.93 1 97.88 94 ALA A C 1
ATOM 752 O O . ALA A 1 94 ? 7.289 3.92 12.797 1 97.88 94 ALA A O 1
ATOM 753 N N . PHE A 1 95 ? 6.402 1.935 12.938 1 97.5 95 PHE A N 1
ATOM 754 C CA . PHE A 1 95 ? 7.668 1.221 13.062 1 97.5 95 PHE A CA 1
ATOM 755 C C . PHE A 1 95 ? 8.273 0.943 11.688 1 97.5 95 PHE A C 1
ATOM 757 O O . PHE A 1 95 ? 7.566 0.521 10.766 1 97.5 95 PHE A O 1
ATOM 764 N N . LYS A 1 96 ? 9.477 1.218 11.562 1 94.06 96 LYS A N 1
ATOM 765 C CA . LYS A 1 96 ? 10.18 0.973 10.312 1 94.06 96 LYS A CA 1
ATOM 766 C C . LYS A 1 96 ? 10.148 -0.507 9.938 1 94.06 96 LYS A C 1
ATOM 768 O O . LYS A 1 96 ? 10.094 -1.37 10.82 1 94.06 96 LYS A O 1
ATOM 773 N N . THR A 1 97 ? 10.148 -0.798 8.68 1 91.5 97 THR A N 1
ATOM 774 C CA . THR A 1 97 ? 10.25 -2.156 8.156 1 91.5 97 THR A CA 1
ATOM 775 C C . THR A 1 97 ? 11.547 -2.342 7.379 1 91.5 97 THR A C 1
ATOM 777 O O . THR A 1 97 ? 12.422 -1.471 7.398 1 91.5 97 THR A O 1
ATOM 780 N N . GLU A 1 98 ? 11.695 -3.508 6.758 1 83.69 98 GLU A N 1
ATOM 781 C CA . GLU A 1 98 ? 12.867 -3.785 5.941 1 83.69 98 GLU A CA 1
ATOM 782 C C . GLU A 1 98 ? 12.82 -3.014 4.625 1 83.69 98 GLU A C 1
ATOM 784 O O . GLU A 1 98 ? 13.844 -2.844 3.959 1 83.69 98 GLU A O 1
ATOM 789 N N . GLU A 1 99 ? 11.664 -2.568 4.316 1 80.94 99 GLU A N 1
ATOM 790 C CA . GLU A 1 99 ? 11.484 -1.855 3.057 1 80.94 99 GLU A CA 1
ATOM 791 C C . GLU A 1 99 ? 11.477 -0.345 3.273 1 80.94 99 GLU A C 1
ATOM 793 O O . GLU A 1 99 ? 10.883 0.147 4.234 1 80.94 99 GLU A O 1
ATOM 798 N N . ALA A 1 100 ? 12.141 0.331 2.355 1 79.75 100 ALA A N 1
ATOM 799 C CA . ALA A 1 100 ? 12.203 1.786 2.465 1 79.75 100 ALA A CA 1
ATOM 800 C C . ALA A 1 100 ? 10.82 2.41 2.32 1 79.75 100 ALA A C 1
ATOM 802 O O . ALA A 1 100 ? 10 1.935 1.534 1 79.75 100 ALA A O 1
ATOM 803 N N . ARG A 1 101 ? 10.547 3.484 3.107 1 86.06 101 ARG A N 1
ATOM 804 C CA . ARG A 1 101 ? 9.367 4.336 3.02 1 86.06 101 ARG A CA 1
ATOM 805 C C . ARG A 1 101 ? 8.109 3.572 3.424 1 86.06 101 ARG A C 1
ATOM 807 O O . ARG A 1 101 ? 7 3.969 3.072 1 86.06 101 ARG A O 1
ATOM 814 N N . GLN A 1 102 ? 8.328 2.424 3.988 1 92.06 102 GLN A N 1
ATOM 815 C CA . GLN A 1 102 ? 7.211 1.622 4.473 1 92.06 102 GLN A CA 1
ATOM 816 C C . GLN A 1 102 ? 7.289 1.423 5.984 1 92.06 102 GLN A C 1
ATOM 818 O O . GLN A 1 102 ? 8.367 1.175 6.527 1 92.06 102 GLN A O 1
ATOM 823 N N . PHE A 1 103 ? 6.184 1.591 6.68 1 95.75 103 PHE A N 1
ATOM 824 C CA . PHE A 1 103 ? 6.102 1.447 8.125 1 95.75 103 PHE A CA 1
ATOM 825 C C . PHE A 1 103 ? 4.891 0.608 8.516 1 95.75 103 PHE A C 1
ATOM 827 O O . PHE A 1 103 ? 4.008 0.36 7.695 1 95.75 103 PHE A O 1
ATOM 834 N N . LYS A 1 104 ? 4.945 0.101 9.734 1 97.81 104 LYS A N 1
ATOM 835 C CA . LYS A 1 104 ? 3.811 -0.59 10.344 1 97.81 104 LYS A CA 1
ATOM 836 C C . LYS A 1 104 ? 3.262 0.196 11.531 1 97.81 104 LYS A C 1
ATOM 838 O O . LYS A 1 104 ? 4.027 0.74 12.328 1 97.81 104 LYS A O 1
ATOM 843 N N . LEU A 1 105 ? 1.982 0.276 11.586 1 98.56 105 LEU A N 1
ATOM 844 C CA . LEU A 1 105 ? 1.321 1.02 12.648 1 98.56 105 LEU A CA 1
ATOM 845 C C . LEU A 1 105 ? 0.133 0.24 13.203 1 98.56 105 LEU A C 1
ATOM 847 O O . LEU A 1 105 ? -0.716 -0.228 12.438 1 98.56 105 LEU A O 1
ATOM 851 N N . ASN A 1 106 ? 0.152 0.064 14.555 1 98.06 106 ASN A N 1
ATOM 852 C CA . ASN A 1 106 ? -1.01 -0.51 15.219 1 98.06 106 ASN A CA 1
ATOM 853 C C . ASN A 1 106 ? -1.94 0.575 15.758 1 98.06 106 ASN A C 1
ATOM 855 O O . ASN A 1 106 ? -1.645 1.208 16.766 1 98.06 106 ASN A O 1
ATOM 859 N N . TYR A 1 107 ? -3.021 0.868 15.102 1 98.44 107 TYR A N 1
ATOM 860 C CA . TYR A 1 107 ? -4.055 1.851 15.414 1 98.44 107 TYR A CA 1
ATOM 861 C C . TYR A 1 107 ? -5.324 1.579 14.617 1 98.44 107 TYR A C 1
ATOM 863 O O . TYR A 1 107 ? -5.305 1.587 13.383 1 98.44 107 TYR A O 1
ATOM 871 N N . TYR A 1 108 ? -6.465 1.367 15.383 1 97.88 108 TYR A N 1
ATOM 872 C CA . TYR A 1 108 ? -7.719 1.017 14.719 1 97.88 108 TYR A CA 1
ATOM 873 C C . TYR A 1 108 ? -7.512 -0.116 13.719 1 97.88 108 TYR A C 1
ATOM 875 O O . TYR A 1 108 ? -7.879 0.005 12.547 1 97.88 108 TYR A O 1
ATOM 883 N N . GLY A 1 109 ? -6.867 -1.198 14.219 1 97.62 109 GLY A N 1
ATOM 884 C CA . GLY A 1 109 ? -6.402 -2.297 13.391 1 97.62 109 GLY A CA 1
ATOM 885 C C . GLY A 1 109 ? -4.934 -2.188 13.023 1 97.62 109 GLY A C 1
ATOM 886 O O . GLY A 1 109 ? -4.16 -1.5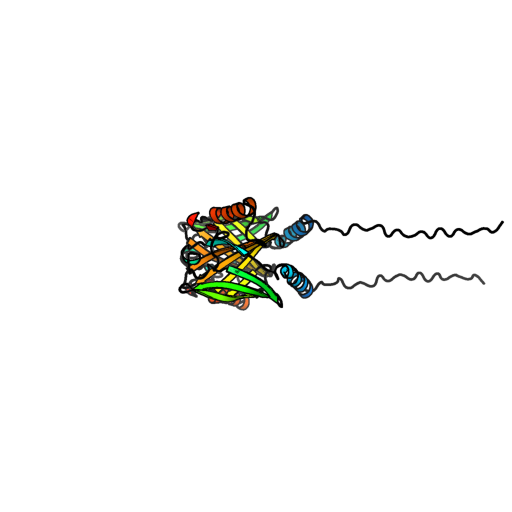46 13.734 1 97.62 109 GLY A O 1
ATOM 887 N N . THR A 1 110 ? -4.535 -2.908 12.039 1 97.94 110 THR A N 1
ATOM 888 C CA . THR A 1 110 ? -3.158 -2.84 11.562 1 97.94 110 THR A CA 1
ATOM 889 C C . THR A 1 110 ? -3.068 -2.033 10.273 1 97.94 110 THR A C 1
ATOM 891 O O . THR A 1 110 ? -3.998 -2.043 9.461 1 97.94 110 THR A O 1
ATOM 894 N N . ASN A 1 111 ? -1.95 -1.278 10.156 1 98.56 111 ASN A N 1
ATOM 895 C CA . ASN A 1 111 ? -1.776 -0.415 8.992 1 98.56 111 ASN A CA 1
ATOM 896 C C . ASN A 1 111 ? -0.409 -0.615 8.352 1 98.56 111 ASN A C 1
ATOM 898 O O . ASN A 1 111 ? 0.614 -0.612 9.039 1 98.56 111 ASN A O 1
ATOM 902 N N . ASP A 1 112 ? -0.405 -0.886 7.047 1 97.62 112 ASP A N 1
ATOM 903 C CA . ASP A 1 112 ? 0.789 -0.592 6.262 1 97.62 112 ASP A CA 1
ATOM 904 C C . ASP A 1 112 ? 0.851 0.887 5.887 1 97.62 112 ASP A C 1
ATOM 906 O O . ASP A 1 112 ? -0.073 1.416 5.27 1 97.62 112 ASP A O 1
ATOM 910 N N . VAL A 1 113 ? 1.877 1.552 6.324 1 97.56 113 VAL A N 1
ATOM 911 C CA . VAL A 1 113 ? 2.01 2.988 6.102 1 97.56 113 VAL A CA 1
ATOM 912 C C . VAL A 1 113 ? 3.102 3.252 5.066 1 97.56 113 VAL A C 1
ATOM 914 O O . VAL A 1 113 ? 4.223 2.76 5.203 1 97.56 113 VAL A O 1
ATOM 917 N N . TYR A 1 114 ? 2.768 3.973 4.039 1 94.12 114 TYR A N 1
ATOM 918 C CA . TYR A 1 114 ? 3.721 4.332 2.996 1 94.12 114 TYR A CA 1
ATOM 919 C C . TYR A 1 114 ? 3.949 5.84 2.963 1 94.12 114 TYR A C 1
ATOM 921 O O . TYR A 1 114 ? 2.994 6.621 2.996 1 94.12 114 TYR A O 1
ATOM 929 N N . TYR A 1 115 ? 5.18 6.145 3.008 1 92.31 115 TYR A N 1
ATOM 930 C CA . TYR A 1 115 ? 5.598 7.527 2.799 1 92.31 115 TYR A CA 1
ATOM 931 C C . TYR A 1 115 ? 5.75 7.832 1.314 1 92.31 115 TYR A C 1
ATOM 933 O O . TYR A 1 115 ? 6.613 7.258 0.643 1 92.31 115 TYR A O 1
ATOM 941 N N . GLY A 1 116 ? 4.914 8.703 0.788 1 87.25 116 GLY A N 1
ATOM 942 C CA . GLY A 1 116 ? 4.871 8.992 -0.635 1 87.25 116 GLY A CA 1
ATOM 943 C C . GLY A 1 116 ? 5.672 10.227 -1.013 1 87.25 116 GLY A C 1
ATOM 944 O O . GLY A 1 116 ? 6.75 10.469 -0.462 1 87.25 116 GLY A O 1
ATOM 945 N N . SER A 1 117 ? 5.188 10.844 -2.096 1 78.75 117 SER A N 1
ATOM 946 C CA . SER A 1 117 ? 5.848 12.039 -2.594 1 78.75 117 SER A CA 1
ATOM 947 C C . SER A 1 117 ? 5.945 13.109 -1.51 1 78.75 117 SER A C 1
ATOM 949 O O . SER A 1 117 ? 5.012 13.289 -0.727 1 78.75 117 SER A O 1
ATOM 951 N N . SER A 1 118 ? 7.074 13.766 -1.539 1 83.44 118 SER A N 1
ATOM 952 C CA . SER A 1 118 ? 7.289 14.773 -0.505 1 83.44 118 SER A CA 1
ATOM 953 C C . SER A 1 118 ? 8.305 15.82 -0.956 1 83.44 118 SER A C 1
ATOM 955 O O . SER A 1 118 ? 9.141 15.547 -1.816 1 83.44 118 SER A O 1
ATOM 957 N N . LYS A 1 119 ? 7.98 16.891 -0.573 1 87.88 119 LYS A N 1
ATOM 958 C CA . LYS A 1 119 ? 8.945 17.984 -0.502 1 87.88 119 LYS A CA 1
ATOM 959 C C . LYS A 1 119 ? 9.172 18.438 0.94 1 87.88 119 LYS A C 1
ATOM 961 O O . LYS A 1 119 ? 8.367 19.172 1.5 1 87.88 119 LYS A O 1
ATOM 966 N N . PRO A 1 120 ? 10.289 17.953 1.496 1 85 120 PRO A N 1
ATOM 967 C CA . PRO A 1 120 ? 10.461 18.016 2.949 1 85 120 PRO A CA 1
ATOM 968 C C . PRO A 1 120 ? 10.164 19.406 3.514 1 85 120 PRO A C 1
ATOM 970 O O . PRO A 1 120 ? 9.656 19.531 4.629 1 85 120 PRO A O 1
ATOM 973 N N . ASN A 1 121 ? 10.414 20.422 2.805 1 90.62 121 ASN A N 1
ATOM 974 C CA . ASN A 1 121 ? 10.211 21.766 3.328 1 90.62 121 ASN A CA 1
ATOM 975 C C . ASN A 1 121 ? 8.836 22.312 2.945 1 90.62 121 ASN A C 1
ATOM 977 O O . ASN A 1 121 ? 8.5 23.453 3.279 1 90.62 121 ASN A O 1
ATOM 981 N N . GLU A 1 122 ? 8.023 21.438 2.324 1 94.81 122 GLU A N 1
ATOM 982 C CA . GLU A 1 122 ? 6.727 21.938 1.877 1 94.81 122 GLU A CA 1
ATOM 983 C C . GLU A 1 122 ? 5.598 21 2.299 1 94.81 122 GLU A C 1
ATOM 985 O O . GLU A 1 122 ? 4.656 21.422 2.977 1 94.81 122 GLU A O 1
ATOM 990 N N . TYR A 1 123 ? 5.676 19.781 1.883 1 96.88 123 TYR A N 1
ATOM 991 C CA . TYR A 1 123 ? 4.574 18.875 2.191 1 96.88 123 TYR A CA 1
ATOM 992 C C . TYR A 1 123 ? 5.066 17.438 2.287 1 96.88 123 TYR A C 1
ATOM 994 O O . TYR A 1 123 ? 6.168 17.125 1.839 1 96.88 123 TYR A O 1
ATOM 1002 N N . ALA A 1 124 ? 4.312 16.562 2.947 1 95.62 124 ALA A N 1
ATOM 1003 C CA . ALA A 1 124 ? 4.516 15.117 3.025 1 95.62 124 ALA A CA 1
ATOM 1004 C C . ALA A 1 124 ? 3.199 14.367 2.854 1 95.62 124 ALA A C 1
ATOM 1006 O O . ALA A 1 124 ? 2.184 14.734 3.447 1 95.62 124 ALA A O 1
ATOM 1007 N N . LYS A 1 125 ? 3.219 13.344 2.008 1 96.75 125 LYS A N 1
ATOM 1008 C CA . LYS A 1 125 ? 2.053 12.5 1.764 1 96.75 125 LYS A CA 1
ATOM 1009 C C . LYS A 1 125 ? 2.227 11.125 2.402 1 96.75 125 LYS A C 1
ATOM 1011 O O . LYS A 1 125 ? 3.258 10.477 2.217 1 96.75 125 LYS A O 1
ATOM 1016 N N . PHE A 1 126 ? 1.228 10.742 3.172 1 97.12 126 PHE A N 1
ATOM 1017 C CA . PHE A 1 126 ? 1.212 9.406 3.758 1 97.12 126 PHE A CA 1
ATOM 1018 C C . PHE A 1 126 ? -0.036 8.648 3.332 1 97.12 126 PHE A C 1
ATOM 1020 O O . PHE A 1 126 ? -1.129 9.211 3.277 1 97.12 126 PHE A O 1
ATOM 1027 N N . ILE A 1 127 ? 0.165 7.355 3.027 1 97.81 127 ILE A N 1
ATOM 1028 C CA . ILE A 1 127 ? -0.952 6.477 2.701 1 97.81 127 ILE A CA 1
ATOM 1029 C C . ILE A 1 127 ? -1.007 5.32 3.697 1 97.81 127 ILE A C 1
ATOM 1031 O O . ILE A 1 127 ? -0.001 4.645 3.93 1 97.81 127 ILE A O 1
ATOM 1035 N N . PHE A 1 128 ? -2.145 5.113 4.328 1 98.44 128 PHE A N 1
ATOM 1036 C CA . PHE A 1 128 ? -2.41 4.027 5.266 1 98.44 128 PHE A CA 1
ATOM 1037 C C . PHE A 1 128 ? -3.33 2.986 4.637 1 98.44 128 PHE A C 1
ATOM 1039 O O . PHE A 1 128 ? -4.461 3.297 4.254 1 98.44 128 PHE A O 1
ATOM 1046 N N . TYR A 1 129 ? -2.848 1.81 4.484 1 98.31 129 TYR A N 1
ATOM 1047 C CA . TYR A 1 129 ? -3.721 0.675 4.199 1 98.31 129 TYR A CA 1
ATOM 1048 C C . TYR A 1 129 ? -4.141 -0.022 5.488 1 98.31 129 TYR A C 1
ATOM 1050 O O . TYR A 1 129 ? -3.334 -0.7 6.129 1 98.31 129 TYR A O 1
ATOM 1058 N N . ASN A 1 130 ? -5.363 0.191 5.781 1 98.75 130 ASN A N 1
ATOM 1059 C CA . ASN A 1 130 ? -5.906 -0.181 7.082 1 98.75 130 ASN A CA 1
ATOM 1060 C C . ASN A 1 130 ? -6.645 -1.515 7.02 1 98.75 130 ASN A C 1
ATOM 1062 O O . ASN A 1 130 ? -7.504 -1.714 6.16 1 98.75 130 ASN A O 1
ATOM 1066 N N . TYR A 1 131 ? -6.227 -2.43 7.863 1 98.31 131 TYR A N 1
ATOM 1067 C CA . TYR A 1 131 ? -6.895 -3.711 8.055 1 98.31 131 TYR A CA 1
ATOM 1068 C C . TYR A 1 131 ? -7.656 -3.74 9.375 1 98.31 131 TYR A C 1
ATOM 1070 O O . TYR A 1 131 ? -7.047 -3.756 10.445 1 98.31 131 TYR A O 1
ATOM 1078 N N . HIS A 1 132 ? -8.953 -3.691 9.289 1 97.44 132 HIS A N 1
ATOM 1079 C CA . HIS A 1 132 ? -9.773 -3.645 10.492 1 97.44 132 HIS A CA 1
ATOM 1080 C C . HIS A 1 132 ? -11.094 -4.387 10.297 1 97.44 132 HIS A C 1
ATOM 1082 O O . HIS A 1 132 ? -11.836 -4.102 9.352 1 97.44 132 HIS A O 1
ATOM 1088 N N . ASP A 1 133 ? -11.43 -5.367 11.156 1 94.5 133 ASP A N 1
ATOM 1089 C CA . ASP A 1 133 ? -12.695 -6.098 11.172 1 94.5 133 ASP A CA 1
ATOM 1090 C C . ASP A 1 133 ? -12.969 -6.754 9.82 1 94.5 133 ASP A C 1
ATOM 1092 O O . ASP A 1 133 ? -14.062 -6.613 9.266 1 94.5 133 ASP A O 1
ATOM 1096 N N . GLY A 1 134 ? -11.961 -7.27 9.242 1 92.56 134 GLY A N 1
ATOM 1097 C CA . GLY A 1 134 ? -12.102 -8.039 8.016 1 92.56 134 GLY A CA 1
ATOM 1098 C C . GLY A 1 134 ? -12.18 -7.18 6.77 1 92.56 134 GLY A C 1
ATOM 1099 O O . GLY A 1 134 ? -12.383 -7.691 5.668 1 92.56 134 GLY A O 1
ATOM 1100 N N . LYS A 1 135 ? -12.008 -5.895 6.953 1 95.75 135 LYS A N 1
ATOM 1101 C CA . LYS A 1 135 ? -12.086 -4.973 5.824 1 95.75 135 LYS A CA 1
ATOM 1102 C C . LYS A 1 135 ? -10.75 -4.266 5.598 1 95.75 135 LYS A C 1
ATOM 1104 O O . LYS A 1 135 ? -9.969 -4.102 6.535 1 95.75 135 LYS A O 1
ATOM 1109 N N . VAL A 1 136 ? -10.555 -3.99 4.348 1 98.25 136 VAL A N 1
ATOM 1110 C CA . VAL A 1 136 ? -9.398 -3.172 3.982 1 98.25 136 VAL A CA 1
ATOM 1111 C C . VAL A 1 136 ? -9.875 -1.795 3.52 1 98.25 136 VAL A C 1
ATOM 1113 O O . VAL A 1 136 ? -10.805 -1.688 2.719 1 98.25 136 VAL A O 1
ATOM 1116 N N . ASN A 1 137 ? -9.312 -0.773 4.102 1 98.56 137 ASN A N 1
ATOM 1117 C CA . ASN A 1 137 ? -9.594 0.595 3.674 1 98.56 137 ASN A CA 1
ATOM 1118 C C . ASN A 1 137 ? -8.305 1.385 3.459 1 98.56 137 ASN A C 1
ATOM 1120 O O . ASN A 1 137 ? -7.23 0.956 3.883 1 98.56 137 ASN A O 1
ATOM 1124 N N . VAL A 1 138 ? -8.375 2.424 2.754 1 98.69 138 VAL A N 1
ATOM 1125 C CA . VAL A 1 138 ? -7.262 3.344 2.539 1 98.69 138 VAL A CA 1
ATOM 1126 C C . VAL A 1 138 ? -7.547 4.672 3.236 1 98.69 138 VAL A C 1
ATOM 1128 O O . VAL A 1 138 ? -8.664 5.184 3.174 1 98.69 138 VAL A O 1
ATOM 1131 N N . VAL A 1 139 ? -6.609 5.188 3.953 1 98.75 139 VAL A N 1
ATOM 1132 C CA . VAL A 1 139 ? -6.613 6.547 4.477 1 98.75 139 VAL A CA 1
ATOM 1133 C C . VAL A 1 139 ? -5.344 7.273 4.035 1 98.75 139 VAL A C 1
ATOM 1135 O O . VAL A 1 139 ? -4.238 6.742 4.164 1 98.75 139 VAL A O 1
ATOM 1138 N N . ALA A 1 140 ? -5.523 8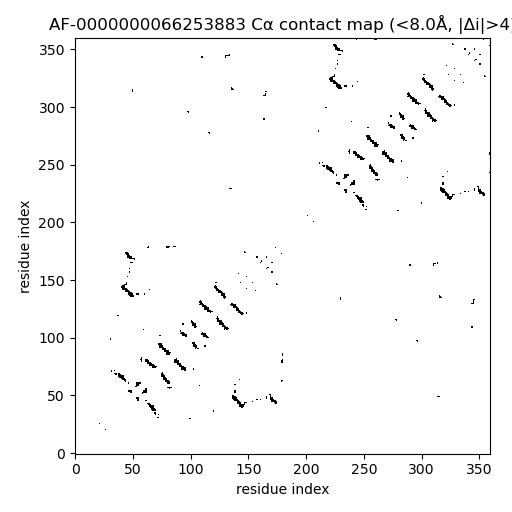.43 3.475 1 98.5 140 ALA A N 1
ATOM 1139 C CA . ALA A 1 140 ? -4.371 9.203 3.023 1 98.5 140 ALA A CA 1
ATOM 1140 C C . ALA A 1 140 ? -4.371 10.594 3.641 1 98.5 140 ALA A C 1
ATOM 1142 O O . ALA A 1 140 ? -5.43 11.203 3.82 1 98.5 140 ALA A O 1
ATOM 1143 N N . ASN A 1 141 ? -3.143 11.062 3.953 1 98.31 141 ASN A N 1
ATOM 1144 C CA . ASN A 1 141 ? -2.934 12.375 4.555 1 98.31 141 ASN A CA 1
ATOM 1145 C C . ASN A 1 141 ? -1.967 13.219 3.729 1 98.31 141 ASN A C 1
ATOM 1147 O O . ASN A 1 141 ? -0.913 12.734 3.312 1 98.31 141 ASN A O 1
ATOM 1151 N N . LEU A 1 142 ? -2.373 14.406 3.49 1 98.25 142 LEU A N 1
ATOM 1152 C CA . LEU A 1 142 ? -1.447 15.438 3.039 1 98.25 142 LEU A CA 1
ATOM 1153 C C . LEU A 1 142 ? -1.098 16.391 4.176 1 98.25 142 LEU A C 1
ATOM 1155 O O . LEU A 1 142 ? -1.951 17.156 4.641 1 98.25 142 LEU A O 1
ATOM 1159 N N . PHE A 1 143 ? 0.133 16.328 4.629 1 97.75 143 PHE A N 1
ATOM 1160 C CA . PHE A 1 143 ? 0.647 17.234 5.641 1 97.75 143 PHE A CA 1
ATOM 1161 C C . PHE A 1 143 ? 1.391 18.406 4.992 1 97.75 143 PHE A C 1
ATOM 1163 O O . PHE A 1 143 ? 2.041 18.234 3.957 1 97.75 143 PHE A O 1
ATOM 1170 N N . GLY A 1 144 ? 1.245 19.547 5.605 1 97.31 144 GLY A N 1
ATOM 1171 C CA . GLY A 1 144 ? 1.999 20.719 5.176 1 97.31 144 GLY A CA 1
ATOM 1172 C C . GLY A 1 144 ? 2.842 21.328 6.281 1 97.31 144 GLY A C 1
ATOM 1173 O O . GLY A 1 144 ? 2.486 21.234 7.457 1 97.31 144 GLY A O 1
ATOM 1174 N N . ARG A 1 145 ? 3.941 21.938 5.879 1 96 145 ARG A N 1
ATOM 1175 C CA . ARG A 1 145 ? 4.715 22.719 6.848 1 96 145 ARG A CA 1
ATOM 1176 C C . ARG A 1 145 ? 3.922 23.922 7.34 1 96 145 ARG A C 1
ATOM 1178 O O . ARG A 1 145 ? 4.148 24.406 8.445 1 96 145 ARG A O 1
ATOM 1185 N N . THR A 1 146 ? 3.07 24.344 6.531 1 94.75 146 THR A N 1
ATOM 1186 C CA . THR A 1 146 ? 2.072 25.359 6.848 1 94.75 146 THR A CA 1
ATOM 1187 C C . THR A 1 146 ? 0.667 24.844 6.531 1 94.75 146 THR A C 1
ATOM 1189 O O . THR A 1 146 ? 0.502 23.922 5.738 1 94.75 146 THR A O 1
ATOM 1192 N N . PRO A 1 147 ? -0.344 25.375 7.152 1 94 147 PRO A N 1
ATOM 1193 C CA . PRO A 1 147 ? -1.705 24.922 6.867 1 94 147 PRO A CA 1
ATOM 1194 C C . PRO A 1 147 ? -2.17 25.297 5.461 1 94 147 PRO A C 1
ATOM 1196 O O . PRO A 1 147 ? -3.141 24.719 4.957 1 94 147 PRO A O 1
ATOM 1199 N N . ASN A 1 148 ? -1.5 26.281 4.875 1 93.44 148 ASN A N 1
ATOM 1200 C CA . ASN A 1 148 ? -1.92 26.781 3.57 1 93.44 148 ASN A CA 1
ATOM 1201 C C . ASN A 1 148 ? -0.991 26.312 2.459 1 93.44 148 ASN A C 1
ATOM 1203 O O . ASN A 1 148 ? -0.072 27.016 2.061 1 93.44 148 ASN A O 1
ATOM 1207 N N . LEU A 1 149 ? -1.305 25.125 1.899 1 96.62 149 LEU A N 1
ATOM 1208 C CA . LEU A 1 149 ? -0.567 24.641 0.739 1 96.62 149 LEU A CA 1
ATOM 1209 C C . LEU A 1 149 ? -1.145 25.219 -0.552 1 96.62 149 LEU A C 1
ATOM 1211 O O . LEU A 1 149 ? -2.297 25.656 -0.583 1 96.62 149 LEU A O 1
ATOM 1215 N N . SER A 1 150 ? -0.322 25.25 -1.542 1 95.81 150 SER A N 1
ATOM 1216 C CA . SER A 1 150 ? -0.795 25.766 -2.826 1 95.81 150 SER A CA 1
ATOM 1217 C C . SER A 1 150 ? -1.924 24.891 -3.379 1 95.81 150 SER A C 1
ATOM 1219 O O . SER A 1 150 ? -2.018 23.703 -3.061 1 95.81 150 SER A O 1
ATOM 1221 N N . ASN A 1 151 ? -2.732 25.469 -4.258 1 96.62 151 ASN A N 1
ATOM 1222 C CA . ASN A 1 151 ? -3.809 24.734 -4.914 1 96.62 151 ASN A CA 1
ATOM 1223 C C . ASN A 1 151 ? -3.268 23.609 -5.801 1 96.62 151 ASN A C 1
ATOM 1225 O O . ASN A 1 151 ? -3.898 22.562 -5.938 1 96.62 151 ASN A O 1
ATOM 1229 N N . GLU A 1 152 ? -2.15 23.875 -6.301 1 96.88 152 GLU A N 1
ATOM 1230 C CA . GLU A 1 152 ? -1.537 22.859 -7.164 1 96.88 152 GLU A CA 1
ATOM 1231 C C . GLU A 1 152 ? -1.238 21.578 -6.391 1 96.88 152 GLU A C 1
ATOM 1233 O O . GLU A 1 152 ? -1.547 20.484 -6.855 1 96.88 152 GLU A O 1
ATOM 1238 N N . ILE A 1 153 ? -0.649 21.734 -5.242 1 96.81 153 ILE A N 1
ATOM 1239 C CA . ILE A 1 153 ? -0.298 20.594 -4.406 1 96.81 153 ILE A CA 1
ATOM 1240 C C . ILE A 1 153 ? -1.567 19.859 -3.965 1 96.81 153 ILE A C 1
ATOM 1242 O O . ILE A 1 153 ? -1.643 18.641 -4.031 1 96.81 153 ILE A O 1
ATOM 1246 N N . LYS A 1 154 ? -2.59 20.594 -3.545 1 97.69 154 LYS A N 1
ATOM 1247 C CA . LYS A 1 154 ? -3.85 20.016 -3.088 1 97.69 154 LYS A CA 1
ATOM 1248 C C . LYS A 1 154 ? -4.562 19.281 -4.219 1 97.69 154 LYS A C 1
ATOM 1250 O O . LYS A 1 154 ? -5.051 18.156 -4.031 1 97.69 154 LYS A O 1
ATOM 1255 N N . LYS A 1 155 ? -4.578 19.891 -5.371 1 97.19 155 LYS A N 1
ATOM 1256 C CA . LYS A 1 155 ? -5.25 19.312 -6.527 1 97.19 155 LYS A CA 1
ATOM 1257 C C . LYS A 1 155 ? -4.559 18.016 -6.965 1 97.19 155 LYS A C 1
ATOM 1259 O O . LYS A 1 155 ? -5.219 17.047 -7.344 1 97.19 155 LYS A O 1
ATOM 1264 N N . ARG A 1 156 ? -3.258 18.016 -6.961 1 96.38 156 ARG A N 1
ATOM 1265 C CA . ARG A 1 156 ? -2.514 16.812 -7.312 1 96.38 156 ARG A CA 1
ATOM 1266 C C . ARG A 1 156 ? -2.85 15.664 -6.363 1 96.38 156 ARG A C 1
ATOM 1268 O O . ARG A 1 156 ? -3.027 14.523 -6.793 1 96.38 156 ARG A O 1
ATOM 1275 N N . PHE A 1 157 ? -2.908 16.016 -5.156 1 97.44 157 PHE A N 1
ATOM 1276 C CA . PHE A 1 157 ? -3.301 15.031 -4.156 1 97.44 157 PHE A CA 1
ATOM 1277 C C . PHE A 1 157 ? -4.695 14.492 -4.445 1 97.44 157 PHE A C 1
ATOM 1279 O O . PHE A 1 157 ? -4.91 13.273 -4.449 1 97.44 157 PHE A O 1
ATOM 1286 N N . GLU A 1 158 ? -5.59 15.359 -4.648 1 97.94 158 GLU A N 1
ATOM 1287 C CA . GLU A 1 158 ? -6.969 14.977 -4.93 1 97.94 158 GLU A CA 1
ATOM 1288 C C . GLU A 1 158 ? -7.055 14.086 -6.16 1 97.94 158 GLU A C 1
ATOM 1290 O O . GLU A 1 158 ? -7.715 13.039 -6.137 1 97.94 158 GLU A O 1
ATOM 1295 N N . GLU A 1 159 ? -6.395 14.453 -7.199 1 96.94 159 GLU A N 1
ATOM 1296 C CA . GLU A 1 159 ? -6.426 13.703 -8.453 1 96.94 159 GLU A CA 1
ATOM 1297 C C . GLU A 1 159 ? -5.848 12.305 -8.281 1 96.94 159 GLU A C 1
ATOM 1299 O O . GLU A 1 159 ? -6.312 11.352 -8.906 1 96.94 159 GLU A O 1
ATOM 1304 N N . ASP A 1 160 ? -4.848 12.242 -7.504 1 96.12 160 ASP A N 1
ATOM 1305 C CA . ASP A 1 160 ? -4.219 10.953 -7.238 1 96.12 160 ASP A CA 1
ATOM 1306 C C . ASP A 1 160 ? -5.238 9.938 -6.73 1 96.12 160 ASP A C 1
ATOM 1308 O O . ASP A 1 160 ? -5.238 8.781 -7.16 1 96.12 160 ASP A O 1
ATOM 1312 N N . PHE A 1 161 ? -6.148 10.336 -5.891 1 97.44 161 PHE A N 1
ATOM 1313 C CA . PHE A 1 161 ? -7.074 9.383 -5.289 1 97.44 161 PHE A CA 1
ATOM 1314 C C . PHE A 1 161 ? -8.375 9.32 -6.078 1 97.44 161 PHE A C 1
ATOM 1316 O O . PHE A 1 161 ? -9.047 8.281 -6.098 1 97.44 161 PHE A O 1
ATOM 1323 N N . MET A 1 162 ? -8.68 10.391 -6.793 1 97.56 162 MET A N 1
ATOM 1324 C CA . MET A 1 162 ? -9.805 10.297 -7.719 1 97.56 162 MET A CA 1
ATOM 1325 C C . MET A 1 162 ? -9.516 9.273 -8.82 1 97.56 162 MET A C 1
ATOM 1327 O O . MET A 1 162 ? -10.414 8.539 -9.234 1 97.56 162 MET A O 1
ATOM 1331 N N . ASN A 1 163 ? -8.242 9.242 -9.219 1 95.38 163 ASN A N 1
ATOM 1332 C CA . ASN A 1 163 ? -7.832 8.281 -10.234 1 95.38 163 ASN A CA 1
ATOM 1333 C C . ASN A 1 163 ? -7.91 6.848 -9.719 1 95.38 163 ASN A C 1
ATOM 1335 O O . ASN A 1 163 ? -7.891 5.898 -10.5 1 95.38 163 ASN A O 1
ATOM 1339 N N . ARG A 1 164 ? -8.039 6.648 -8.43 1 96.75 164 ARG A N 1
ATOM 1340 C CA . ARG A 1 164 ? -8.188 5.332 -7.82 1 96.75 164 ARG A CA 1
ATOM 1341 C C . ARG A 1 164 ? -9.656 4.98 -7.625 1 96.75 164 ARG A C 1
ATOM 1343 O O . ARG A 1 164 ? -9.984 3.898 -7.133 1 96.75 164 ARG A O 1
ATOM 1350 N N . GLY A 1 165 ? -10.508 5.977 -7.953 1 95.69 165 GLY A N 1
ATOM 1351 C CA . GLY A 1 165 ? -11.938 5.711 -7.887 1 95.69 165 GLY A CA 1
ATOM 1352 C C . GLY A 1 165 ? -12.602 6.316 -6.664 1 95.69 165 GLY A C 1
ATOM 1353 O O . GLY A 1 165 ? -13.773 6.047 -6.395 1 95.69 165 GLY A O 1
ATOM 1354 N N . PHE A 1 166 ? -11.82 7.16 -5.895 1 97.69 166 PHE A N 1
ATOM 1355 C CA . PHE A 1 166 ? -12.438 7.812 -4.746 1 97.69 166 PHE A CA 1
ATOM 1356 C C . PHE A 1 166 ? -13.469 8.836 -5.191 1 97.69 166 PHE A C 1
ATOM 1358 O O . PHE A 1 166 ? -13.258 9.555 -6.172 1 97.69 166 PHE A O 1
ATOM 1365 N N . ARG A 1 167 ? -14.523 8.852 -4.441 1 96.69 167 ARG A N 1
ATOM 1366 C CA . ARG A 1 167 ? -15.469 9.938 -4.648 1 96.69 167 ARG A CA 1
ATOM 1367 C C . ARG A 1 167 ? -14.922 11.258 -4.105 1 96.69 167 ARG A C 1
ATOM 1369 O O . ARG A 1 167 ? -14.188 11.266 -3.115 1 96.69 167 ARG A O 1
ATOM 1376 N N . ARG A 1 168 ? -15.359 12.297 -4.68 1 96.25 168 ARG A N 1
ATOM 1377 C CA . ARG A 1 168 ? -14.891 13.617 -4.277 1 96.25 168 ARG A CA 1
ATOM 1378 C C . ARG A 1 168 ? -15.234 13.898 -2.816 1 96.25 168 ARG A C 1
ATOM 1380 O O . ARG A 1 168 ? -14.445 14.516 -2.098 1 96.25 168 ARG A O 1
ATOM 1387 N N . GLU A 1 169 ? -16.359 13.414 -2.355 1 96.88 169 GLU A N 1
ATOM 1388 C CA . GLU A 1 169 ? -16.812 13.672 -0.988 1 96.88 169 GLU A CA 1
ATOM 1389 C C . GLU A 1 169 ? -15.938 12.93 0.024 1 96.88 169 GLU A C 1
ATOM 1391 O O . GLU A 1 169 ? -16 13.203 1.225 1 96.88 169 GLU A O 1
ATOM 1396 N N . ASN A 1 170 ? -15.125 11.992 -0.518 1 98.25 170 ASN A N 1
ATOM 1397 C CA . ASN A 1 170 ? -14.242 11.227 0.351 1 98.25 170 ASN A CA 1
ATOM 1398 C C . ASN A 1 170 ? -12.867 11.883 0.469 1 98.25 170 ASN A C 1
ATOM 1400 O O . ASN A 1 170 ? -11.945 11.297 1.044 1 98.25 170 ASN A O 1
ATOM 1404 N N . ILE A 1 171 ? -12.703 13.008 -0.105 1 98.44 171 ILE A N 1
ATOM 1405 C CA . ILE A 1 171 ? -11.484 13.812 -0.044 1 98.44 171 ILE A CA 1
ATOM 1406 C C . ILE A 1 171 ? -11.797 15.164 0.606 1 98.44 171 ILE A C 1
ATOM 1408 O O . ILE A 1 171 ? -12.516 15.984 0.036 1 98.44 171 ILE A O 1
ATOM 1412 N N . LEU A 1 172 ? -11.234 15.406 1.786 1 97.69 172 LEU A N 1
ATOM 1413 C CA . LEU A 1 172 ? -11.609 16.547 2.604 1 97.69 172 LEU A CA 1
ATOM 1414 C C . LEU A 1 172 ? -10.43 17.5 2.783 1 97.69 172 LEU A C 1
ATOM 1416 O O . LEU A 1 172 ? -9.406 17.125 3.355 1 97.69 172 LEU A O 1
ATOM 1420 N N . ASP A 1 173 ? -10.547 18.641 2.223 1 96.94 173 ASP A N 1
ATOM 1421 C CA . ASP A 1 173 ? -9.641 19.719 2.6 1 96.94 173 ASP A CA 1
ATOM 1422 C C . ASP A 1 173 ? -9.992 20.281 3.979 1 96.94 173 ASP A C 1
ATOM 1424 O O . ASP A 1 173 ? -11.023 20.922 4.145 1 96.94 173 ASP A O 1
ATOM 1428 N N . ILE A 1 174 ? -9.141 20.031 4.957 1 94.94 174 ILE A N 1
ATOM 1429 C CA . ILE A 1 174 ? -9.484 20.438 6.312 1 94.94 174 ILE A CA 1
ATOM 1430 C C . ILE A 1 174 ? -8.516 21.516 6.793 1 94.94 174 ILE A C 1
ATOM 1432 O O . ILE A 1 174 ? -8.258 21.641 7.992 1 94.94 174 ILE A O 1
ATOM 1436 N N . SER A 1 175 ? -7.941 22.219 5.902 1 91.31 175 SER A N 1
ATOM 1437 C CA . SER A 1 175 ? -6.973 23.266 6.219 1 91.31 175 SER A CA 1
ATOM 1438 C C . SER A 1 175 ? -7.629 24.406 6.98 1 91.31 175 SER A C 1
ATOM 1440 O O . SER A 1 175 ? -6.992 25.047 7.828 1 91.31 175 SER A O 1
ATOM 1442 N N . GLU A 1 176 ? -8.891 24.641 6.75 1 86.38 176 GLU A N 1
ATOM 1443 C CA . GLU A 1 176 ? -9.547 25.812 7.32 1 86.38 176 GLU A CA 1
ATOM 1444 C C . GLU A 1 176 ? -10.492 25.406 8.453 1 86.38 176 GLU A C 1
ATOM 1446 O O . GLU A 1 176 ? -11.195 26.266 9 1 86.38 176 GLU A O 1
ATOM 1451 N N . VAL A 1 177 ? -10.445 24.172 8.719 1 82 177 VAL A N 1
ATOM 1452 C CA . VAL A 1 177 ? -11.367 23.75 9.766 1 82 177 VAL A CA 1
ATOM 1453 C C . VAL A 1 177 ? -10.695 23.859 11.125 1 82 177 VAL A C 1
ATOM 1455 O O . VAL A 1 177 ? -9.469 23.922 11.219 1 82 177 VAL A O 1
ATOM 1458 N N . ASP A 1 178 ? -11.555 23.984 12.055 1 75.12 178 ASP A N 1
ATOM 1459 C CA . ASP A 1 178 ? -11.055 23.969 13.422 1 75.12 178 ASP A CA 1
ATOM 1460 C C . ASP A 1 178 ? -10.469 22.594 13.781 1 75.12 178 ASP A C 1
ATOM 1462 O O . ASP A 1 178 ? -11.203 21.609 13.844 1 75.12 178 ASP A O 1
ATOM 1466 N N . HIS A 1 179 ? -9.18 22.375 13.852 1 72.69 179 HIS A N 1
ATOM 1467 C CA . HIS A 1 179 ? -8.492 21.125 14.109 1 72.69 179 HIS A CA 1
ATOM 1468 C C . HIS A 1 179 ? -8.656 20.688 15.562 1 72.69 179 HIS A C 1
ATOM 1470 O O . HIS A 1 179 ? -8.641 19.5 15.867 1 72.69 179 HIS A O 1
ATOM 1476 N N . CYS A 1 180 ? -9.156 21.469 16.25 1 76.69 180 CYS A N 1
ATOM 1477 C CA . CYS A 1 180 ? -9.367 21.281 17.688 1 76.69 180 CYS A CA 1
ATOM 1478 C C . CYS A 1 180 ? -9.25 22.609 18.422 1 76.69 180 CYS A C 1
ATOM 1480 O O . CYS A 1 180 ? -8.523 23.516 17.984 1 76.69 180 CYS A O 1
ATOM 1482 N N . MET B 1 1 ? 76.5 33.312 -11.117 1 29.42 1 MET B N 1
ATOM 1483 C CA . MET B 1 1 ? 75.188 33.219 -11.766 1 29.42 1 MET B CA 1
ATOM 1484 C C . MET B 1 1 ? 74.312 32.156 -11.109 1 29.42 1 MET B C 1
ATOM 1486 O O . MET B 1 1 ? 74.688 30.953 -11.164 1 29.42 1 MET B O 1
ATOM 1490 N N . LYS B 1 2 ? 73.812 32.438 -9.812 1 32.56 2 LYS B N 1
ATOM 1491 C CA . LYS B 1 2 ? 73.062 31.688 -8.844 1 32.56 2 LYS B CA 1
ATOM 1492 C C . LYS B 1 2 ? 71.75 31.172 -9.484 1 32.56 2 LYS B C 1
ATOM 1494 O O . LYS B 1 2 ? 71 31.953 -10.047 1 32.56 2 LYS B O 1
ATOM 1499 N N . LEU B 1 3 ? 71.875 30.062 -10.203 1 32.31 3 LEU B N 1
ATOM 1500 C CA . LEU B 1 3 ? 70.75 29.328 -10.828 1 32.31 3 LEU B CA 1
ATOM 1501 C C . LEU B 1 3 ? 69.562 29.172 -9.867 1 32.31 3 LEU B C 1
ATOM 1503 O O . LEU B 1 3 ? 69.688 28.484 -8.852 1 32.31 3 LEU B O 1
ATOM 1507 N N . LEU B 1 4 ? 69.062 30.312 -9.508 1 33.84 4 LEU B N 1
ATOM 1508 C CA . LEU B 1 4 ? 67.812 30.344 -8.734 1 33.84 4 LEU B CA 1
ATOM 1509 C C . LEU B 1 4 ? 66.75 29.391 -9.32 1 33.84 4 LEU B C 1
ATOM 1511 O O . LEU B 1 4 ? 66.312 29.562 -10.469 1 33.84 4 LEU B O 1
ATOM 1515 N N . LEU B 1 5 ? 67 28.094 -9.117 1 32.56 5 LEU B N 1
ATOM 1516 C CA . LEU B 1 5 ? 66.062 27.047 -9.43 1 32.56 5 LEU B CA 1
ATOM 1517 C C . LEU B 1 5 ? 64.688 27.391 -8.938 1 32.56 5 LEU B C 1
ATOM 1519 O O . LEU B 1 5 ? 64.5 27.594 -7.738 1 32.56 5 LEU B O 1
ATOM 1523 N N . LEU B 1 6 ? 64.125 28.438 -9.602 1 33.78 6 LEU B N 1
ATOM 1524 C CA . LEU B 1 6 ? 62.719 28.812 -9.383 1 33.78 6 LEU B CA 1
ATOM 1525 C C . LEU B 1 6 ? 61.812 27.594 -9.438 1 33.78 6 LEU B C 1
ATOM 1527 O O . LEU B 1 6 ? 61.656 26.969 -10.5 1 33.78 6 LEU B O 1
ATOM 1531 N N . SER B 1 7 ? 61.938 26.672 -8.469 1 30.66 7 SER B N 1
ATOM 1532 C CA . SER B 1 7 ? 61 25.562 -8.328 1 30.66 7 SER B CA 1
ATOM 1533 C C . SER B 1 7 ? 59.562 26.031 -8.406 1 30.66 7 SER B C 1
ATOM 1535 O O . SER B 1 7 ? 59.125 26.859 -7.605 1 30.66 7 SER B O 1
ATOM 1537 N N . MET B 1 8 ? 59.125 26.359 -9.641 1 33.44 8 MET B N 1
ATOM 1538 C CA . MET B 1 8 ? 57.719 26.641 -9.867 1 33.44 8 MET B CA 1
ATOM 1539 C C . MET B 1 8 ? 56.812 25.562 -9.258 1 33.44 8 MET B C 1
ATOM 1541 O O . MET B 1 8 ? 56.938 24.391 -9.633 1 33.44 8 MET B O 1
ATOM 1545 N N . GLY B 1 9 ? 56.688 25.547 -7.938 1 30.05 9 GLY B N 1
ATOM 1546 C CA . GLY B 1 9 ? 55.719 24.703 -7.246 1 30.05 9 GLY B CA 1
ATOM 1547 C C . GLY B 1 9 ? 54.375 24.656 -7.93 1 30.05 9 GLY B C 1
ATOM 1548 O O . GLY B 1 9 ? 53.75 25.703 -8.172 1 30.05 9 GLY B O 1
ATOM 1549 N N . LEU B 1 10 ? 54.25 23.75 -8.914 1 32.34 10 LEU B N 1
ATOM 1550 C CA . LEU B 1 10 ? 52.969 23.469 -9.539 1 32.34 10 LEU B CA 1
ATOM 1551 C C . LEU B 1 10 ? 51.875 23.312 -8.492 1 32.34 10 LEU B C 1
ATOM 1553 O O . LEU B 1 10 ? 51.906 22.375 -7.688 1 32.34 10 LEU B O 1
ATOM 1557 N N . ALA B 1 11 ? 51.531 24.438 -7.848 1 31.86 11 ALA B N 1
ATOM 1558 C CA . ALA B 1 11 ? 50.312 24.359 -7.027 1 31.86 11 ALA B CA 1
ATOM 1559 C C . ALA B 1 11 ? 49.219 23.641 -7.773 1 31.86 11 ALA B C 1
ATOM 1561 O O . ALA B 1 11 ? 48.812 24.062 -8.859 1 31.86 11 ALA B O 1
ATOM 1562 N N . LEU B 1 12 ? 49.25 22.281 -7.707 1 31.31 12 LEU B N 1
ATOM 1563 C CA . LEU B 1 12 ? 48.094 21.516 -8.18 1 31.31 12 LEU B CA 1
ATOM 1564 C C . LEU B 1 12 ? 46.812 22.172 -7.723 1 31.31 12 LEU B C 1
ATOM 1566 O O . LEU B 1 12 ? 46.5 22.203 -6.527 1 31.31 12 LEU B O 1
ATOM 1570 N N . VAL B 1 13 ? 46.5 23.359 -8.266 1 32.72 13 VAL B N 1
ATOM 1571 C CA . VAL B 1 13 ? 45.125 23.859 -8.117 1 32.72 13 VAL B CA 1
ATOM 1572 C C . VAL B 1 13 ? 44.156 22.688 -8.25 1 32.72 13 VAL B C 1
ATOM 1574 O O . VAL B 1 13 ? 44.062 22.062 -9.305 1 32.72 13 VAL B O 1
ATOM 1577 N N . CYS B 1 14 ? 44.156 21.875 -7.18 1 28.86 14 CYS B N 1
ATOM 1578 C CA . CYS B 1 14 ? 43.031 20.969 -7.051 1 28.86 14 CYS B CA 1
ATOM 1579 C C . CYS B 1 14 ? 41.75 21.609 -7.629 1 28.86 14 CYS B C 1
ATOM 1581 O O . CYS B 1 14 ? 41.281 22.609 -7.117 1 28.86 14 CYS B O 1
ATOM 1583 N N . GLY B 1 15 ? 41.781 21.797 -8.922 1 29.72 15 GLY B N 1
ATOM 1584 C CA . GLY B 1 15 ? 40.531 22.156 -9.562 1 29.72 15 GLY B CA 1
ATOM 1585 C C . GLY B 1 15 ? 39.312 21.672 -8.789 1 29.72 15 GLY B C 1
ATOM 1586 O O . GLY B 1 15 ? 39.344 20.594 -8.18 1 29.72 15 GLY B O 1
ATOM 1587 N N . LEU B 1 16 ? 38.531 22.609 -8.156 1 30.86 16 LEU B N 1
ATOM 1588 C CA . LEU B 1 16 ? 37.188 22.438 -7.621 1 30.86 16 LEU B CA 1
ATOM 1589 C C . LEU B 1 16 ? 36.438 21.359 -8.406 1 30.86 16 LEU B C 1
ATOM 1591 O O . LEU B 1 16 ? 36.125 21.547 -9.586 1 30.86 16 LEU B O 1
ATOM 1595 N N . GLN B 1 17 ? 36.906 20.125 -8.398 1 29.17 17 GLN B N 1
ATOM 1596 C CA . GLN B 1 17 ? 36.062 19.094 -8.945 1 29.17 17 GLN B CA 1
ATOM 1597 C C . GLN B 1 17 ? 34.594 19.391 -8.633 1 29.17 17 GLN B C 1
ATOM 1599 O O . GLN B 1 17 ? 34.25 19.781 -7.512 1 29.17 17 GLN B O 1
ATOM 1604 N N . PRO B 1 18 ? 33.844 19.922 -9.625 1 29.73 18 PRO B N 1
ATOM 1605 C CA . PRO B 1 18 ? 32.406 20.094 -9.391 1 29.73 18 PRO B CA 1
ATOM 1606 C C . PRO B 1 18 ? 31.828 18.984 -8.523 1 29.73 18 PRO B C 1
ATOM 1608 O O . PRO B 1 18 ? 32.219 17.812 -8.641 1 29.73 18 PRO B O 1
ATOM 1611 N N . GLU B 1 19 ? 31.562 19.172 -7.297 1 31.38 19 GLU B N 1
ATOM 1612 C CA . GLU B 1 19 ? 30.656 18.312 -6.543 1 31.38 19 GLU B CA 1
ATOM 1613 C C . GLU B 1 19 ? 29.625 17.656 -7.461 1 31.38 19 GLU B C 1
ATOM 1615 O O . GLU B 1 19 ? 28.922 18.344 -8.203 1 31.38 19 GLU B O 1
ATOM 1620 N N . CYS B 1 20 ? 30.094 16.641 -8.133 1 27.92 20 CYS B N 1
ATOM 1621 C CA . CYS B 1 20 ? 29.203 15.781 -8.922 1 27.92 20 CYS B CA 1
ATOM 1622 C C . CYS B 1 20 ? 27.812 15.758 -8.328 1 27.92 20 CYS B C 1
ATOM 1624 O O . CYS B 1 20 ? 27.578 15.172 -7.266 1 27.92 20 CYS B O 1
ATOM 1626 N N . SER B 1 21 ? 27.141 16.828 -8.336 1 30.7 21 SER B N 1
ATOM 1627 C CA . SER B 1 21 ? 25.688 16.859 -8.172 1 30.7 21 SER B CA 1
ATOM 1628 C C . SER B 1 21 ? 25.031 15.641 -8.828 1 30.7 21 SER B C 1
ATOM 1630 O O . SER B 1 21 ? 24.875 15.602 -10.047 1 30.7 21 SER B O 1
ATOM 1632 N N . ARG B 1 22 ? 25.375 14.508 -8.344 1 33.56 22 ARG B N 1
ATOM 1633 C CA . ARG B 1 22 ? 24.547 13.391 -8.773 1 33.56 22 ARG B CA 1
ATOM 1634 C C . ARG B 1 22 ? 23.094 13.82 -8.969 1 33.56 22 ARG B C 1
ATOM 1636 O O . ARG B 1 22 ? 22.438 14.234 -8.023 1 33.56 22 ARG B O 1
ATOM 1643 N N . SER B 1 23 ? 22.844 14.297 -10.141 1 34.56 23 SER B N 1
ATOM 1644 C CA . SER B 1 23 ? 21.5 14.789 -10.484 1 34.56 23 SER B CA 1
ATOM 1645 C C . SER B 1 23 ? 20.438 13.734 -10.195 1 34.56 23 SER B C 1
ATOM 1647 O O . SER B 1 23 ? 20.734 12.539 -10.133 1 34.56 23 SER B O 1
ATOM 1649 N N . GLU B 1 24 ? 19.188 14.07 -9.852 1 37.34 24 GLU B N 1
ATOM 1650 C CA . GLU B 1 24 ? 17.984 13.25 -9.742 1 37.34 24 GLU B CA 1
ATOM 1651 C C . GLU B 1 24 ? 17.953 12.172 -10.82 1 37.34 24 GLU B C 1
ATOM 1653 O O . GLU B 1 24 ? 17.312 11.133 -10.648 1 37.34 24 GLU B O 1
ATOM 1658 N N . GLU B 1 25 ? 18.594 12.414 -11.906 1 39.47 25 GLU B N 1
ATOM 1659 C CA . GLU B 1 25 ? 18.672 11.484 -13.023 1 39.47 25 GLU B CA 1
ATOM 1660 C C . GLU B 1 25 ? 19.594 10.305 -12.695 1 39.47 25 GLU B C 1
ATOM 1662 O O . GLU B 1 25 ? 19.312 9.164 -13.07 1 39.47 25 GLU B O 1
ATOM 1667 N N . ASP B 1 26 ? 20.719 10.508 -12.219 1 43.38 26 ASP B N 1
ATOM 1668 C CA . ASP B 1 26 ? 21.641 9.422 -11.906 1 43.38 26 ASP B CA 1
ATOM 1669 C C . ASP B 1 26 ? 21.047 8.492 -10.844 1 43.38 26 ASP B C 1
ATOM 1671 O O . ASP B 1 26 ? 21.281 7.281 -10.883 1 43.38 26 ASP B O 1
ATOM 1675 N N . LEU B 1 27 ? 20.375 9.031 -9.883 1 39.84 27 LEU B N 1
ATOM 1676 C CA . LEU B 1 27 ? 19.641 8.242 -8.898 1 39.84 27 LEU B CA 1
ATOM 1677 C C . LEU B 1 27 ? 18.516 7.453 -9.57 1 39.84 27 LEU B C 1
ATOM 1679 O O . LEU B 1 27 ? 18.172 6.359 -9.125 1 39.84 27 LEU B O 1
ATOM 1683 N N . SER B 1 28 ? 17.953 8.016 -10.648 1 42.75 28 SER B N 1
ATOM 1684 C CA . SER B 1 28 ? 16.938 7.32 -11.422 1 42.75 28 SER B CA 1
ATOM 1685 C C . SER B 1 28 ? 17.516 6.102 -12.133 1 42.75 28 SER B C 1
ATOM 1687 O O . SER B 1 28 ? 16.891 5.043 -12.18 1 42.75 28 SER B O 1
ATOM 1689 N N . ASP B 1 29 ? 18.609 6.359 -12.781 1 43.59 29 ASP B N 1
ATOM 1690 C CA . ASP B 1 29 ? 19.234 5.254 -13.492 1 43.59 29 ASP B CA 1
ATOM 1691 C C . ASP B 1 29 ? 19.594 4.121 -12.531 1 43.59 29 ASP B C 1
ATOM 1693 O O . ASP B 1 29 ? 19.484 2.945 -12.883 1 43.59 29 ASP B O 1
ATOM 1697 N N . GLU B 1 30 ? 20.188 4.391 -11.516 1 47.09 30 GLU B N 1
ATOM 1698 C CA . GLU B 1 30 ? 20.516 3.371 -10.523 1 47.09 30 GLU B CA 1
ATOM 1699 C C . GLU B 1 30 ? 19.25 2.666 -10.031 1 47.09 30 GLU B C 1
ATOM 1701 O O . GLU B 1 30 ? 19.266 1.463 -9.758 1 47.09 30 GLU B O 1
ATOM 1706 N N . LYS B 1 31 ? 18.219 3.445 -10.016 1 46.72 31 LYS B N 1
ATOM 1707 C CA . LYS B 1 31 ? 16.891 2.906 -9.711 1 46.72 31 LYS B CA 1
ATOM 1708 C C . LYS B 1 31 ? 16.422 1.962 -10.812 1 46.72 31 LYS B C 1
ATOM 1710 O O . LYS B 1 31 ? 15.828 0.917 -10.531 1 46.72 31 LYS B O 1
ATOM 1715 N N . GLU B 1 32 ? 16.688 2.438 -12.117 1 49.72 32 GLU B N 1
ATOM 1716 C CA . GLU B 1 32 ? 16.281 1.581 -13.227 1 49.72 32 GLU B CA 1
ATOM 1717 C C . GLU B 1 32 ? 16.984 0.23 -13.172 1 49.72 32 GLU B C 1
ATOM 1719 O O . GLU B 1 32 ? 16.391 -0.807 -13.445 1 49.72 32 GLU B O 1
ATOM 1724 N N . ARG B 1 33 ? 18.359 0.321 -12.984 1 52.03 33 ARG B N 1
ATOM 1725 C CA . ARG B 1 33 ? 19.172 -0.886 -13.023 1 52.03 33 ARG B CA 1
ATOM 1726 C C . ARG B 1 33 ? 18.75 -1.87 -11.938 1 52.03 33 ARG B C 1
ATOM 1728 O O . ARG B 1 33 ? 18.953 -3.078 -12.07 1 52.03 33 ARG B O 1
ATOM 1735 N N . LYS B 1 34 ? 18.031 -1.271 -10.984 1 64.81 34 LYS B N 1
ATOM 1736 C CA . LYS B 1 34 ? 17.859 -2.01 -9.734 1 64.81 34 LYS B CA 1
ATOM 1737 C C . LYS B 1 34 ? 16.828 -3.127 -9.891 1 64.81 34 LYS B C 1
ATOM 1739 O O . LYS B 1 34 ? 17 -4.215 -9.336 1 64.81 34 LYS B O 1
ATOM 1744 N N . TRP B 1 35 ? 16.031 -3.057 -11.125 1 79.88 35 TRP B N 1
ATOM 1745 C CA . TRP B 1 35 ? 14.984 -4.086 -11.141 1 79.88 35 TRP B CA 1
ATOM 1746 C C . TRP B 1 35 ? 15.211 -5.07 -12.281 1 79.88 35 TRP B C 1
ATOM 1748 O O . TRP B 1 35 ? 14.414 -5.984 -12.484 1 79.88 35 TRP B O 1
ATOM 1758 N N . GLU B 1 36 ? 16.234 -4.941 -12.977 1 83.94 36 GLU B N 1
ATOM 1759 C CA . GLU B 1 36 ? 16.516 -5.789 -14.133 1 83.94 36 GLU B CA 1
ATOM 1760 C C . GLU B 1 36 ? 16.609 -7.258 -13.727 1 83.94 36 GLU B C 1
ATOM 1762 O O . GLU B 1 36 ? 16.344 -8.148 -14.547 1 83.94 36 GLU B O 1
ATOM 1767 N N . GLN B 1 37 ? 16.938 -7.477 -12.539 1 87.38 37 GLN B N 1
ATOM 1768 C CA . GLN B 1 37 ? 17.062 -8.844 -12.055 1 87.38 37 GLN B CA 1
ATOM 1769 C C . GLN B 1 37 ? 15.711 -9.555 -12.039 1 87.38 37 GLN B C 1
ATOM 1771 O O . GLN B 1 37 ? 15.648 -10.781 -11.938 1 87.38 37 GLN B O 1
ATOM 1776 N N . LEU B 1 38 ? 14.68 -8.812 -12.172 1 92.56 38 LEU B N 1
ATOM 1777 C CA . LEU B 1 38 ? 13.336 -9.375 -12.211 1 92.56 38 LEU B CA 1
ATOM 1778 C C . LEU B 1 38 ? 13.023 -9.953 -13.594 1 92.56 38 LEU B C 1
ATOM 1780 O O . LEU B 1 38 ? 12.07 -10.719 -13.75 1 92.56 38 LEU B O 1
ATOM 1784 N N . SER B 1 39 ? 13.789 -9.555 -14.586 1 93.88 39 SER B N 1
ATOM 1785 C CA . SER B 1 39 ? 13.547 -9.992 -15.953 1 93.88 39 SER B CA 1
ATOM 1786 C C . SER B 1 39 ? 13.945 -11.453 -16.141 1 93.88 39 SER B C 1
ATOM 1788 O O . SER B 1 39 ? 14.992 -11.742 -16.734 1 93.88 39 SER B O 1
ATOM 1790 N N . ARG B 1 40 ? 13.086 -12.367 -15.82 1 95.38 40 ARG B N 1
ATOM 1791 C CA . ARG B 1 40 ? 13.32 -13.805 -15.875 1 95.38 40 ARG B CA 1
ATOM 1792 C C . ARG B 1 40 ? 12.008 -14.578 -15.758 1 95.38 40 ARG B C 1
ATOM 1794 O O . ARG B 1 40 ? 10.938 -13.977 -15.711 1 95.38 40 ARG B O 1
ATOM 1801 N N . HIS B 1 41 ? 12.172 -15.93 -15.781 1 97.06 41 HIS B N 1
ATOM 1802 C CA . HIS B 1 41 ? 11.031 -16.812 -15.562 1 97.06 41 HIS B CA 1
ATOM 1803 C C . HIS B 1 41 ? 10.695 -16.906 -14.078 1 97.06 41 HIS B C 1
ATOM 1805 O O . HIS B 1 41 ? 11.586 -16.906 -13.234 1 97.06 41 HIS B O 1
ATOM 1811 N N . TRP B 1 42 ? 9.43 -17 -13.828 1 96.69 42 TRP B N 1
ATOM 1812 C CA . TRP B 1 42 ? 8.938 -17.094 -12.453 1 96.69 42 TRP B CA 1
ATOM 1813 C C . TRP B 1 42 ? 7.805 -18.109 -12.359 1 96.69 42 TRP B C 1
ATOM 1815 O O . TRP B 1 42 ? 7.207 -18.484 -13.375 1 96.69 42 TRP B O 1
ATOM 1825 N N . HIS B 1 43 ? 7.492 -18.578 -11.125 1 97.06 43 HIS B N 1
ATOM 1826 C CA . HIS B 1 43 ? 6.371 -19.453 -10.805 1 97.06 43 HIS B CA 1
ATOM 1827 C C . HIS B 1 43 ? 5.52 -18.859 -9.68 1 97.06 43 HIS B C 1
ATOM 1829 O O . HIS B 1 43 ? 6.055 -18.406 -8.672 1 97.06 43 HIS B O 1
ATOM 1835 N N . THR B 1 44 ? 4.207 -18.844 -9.898 1 97.62 44 THR B N 1
ATOM 1836 C CA . THR B 1 44 ? 3.312 -18.453 -8.812 1 97.62 44 THR B CA 1
ATOM 1837 C C . THR B 1 44 ? 3.238 -19.547 -7.754 1 97.62 44 THR B C 1
ATOM 1839 O O . THR B 1 44 ? 2.871 -20.688 -8.055 1 97.62 44 THR B O 1
ATOM 1842 N N . VAL B 1 45 ? 3.537 -19.203 -6.551 1 98.06 45 VAL B N 1
ATOM 1843 C CA . VAL B 1 45 ? 3.66 -20.25 -5.535 1 98.06 45 VAL B CA 1
ATOM 1844 C C . VAL B 1 45 ? 2.551 -20.094 -4.5 1 98.06 45 VAL B C 1
ATOM 1846 O O . VAL B 1 45 ? 1.806 -21.047 -4.234 1 98.06 45 VAL B O 1
ATOM 1849 N N . VAL B 1 46 ? 2.443 -18.922 -3.896 1 98.31 46 VAL B N 1
ATOM 1850 C CA . VAL B 1 46 ? 1.407 -18.656 -2.904 1 98.31 46 VAL B CA 1
ATOM 1851 C C . VAL B 1 46 ? 0.638 -17.391 -3.283 1 98.31 46 VAL B C 1
ATOM 1853 O O . VAL B 1 46 ? 1.23 -16.406 -3.736 1 98.31 46 VAL B O 1
ATOM 1856 N N . LEU B 1 47 ? -0.653 -17.438 -3.131 1 98.31 47 LEU B N 1
ATOM 1857 C CA . LEU B 1 47 ? -1.545 -16.297 -3.285 1 98.31 47 LEU B CA 1
ATOM 1858 C C . LEU B 1 47 ? -2.234 -15.961 -1.966 1 98.31 47 LEU B C 1
ATOM 1860 O O . LEU B 1 47 ? -2.617 -16.859 -1.216 1 98.31 47 LEU B O 1
ATOM 1864 N N . ALA B 1 48 ? -2.396 -14.695 -1.651 1 98.62 48 ALA B N 1
ATOM 1865 C CA . ALA B 1 48 ? -3.199 -14.227 -0.526 1 98.62 48 ALA B CA 1
ATOM 1866 C C . ALA B 1 48 ? -4.102 -13.062 -0.942 1 98.62 48 ALA B C 1
ATOM 1868 O O . ALA B 1 48 ? -3.736 -12.266 -1.811 1 98.62 48 ALA B O 1
ATOM 1869 N N . SER B 1 49 ? -5.281 -12.977 -0.355 1 98.75 49 SER B N 1
ATOM 1870 C CA . SER B 1 49 ? -6.16 -11.844 -0.638 1 98.75 49 SER B CA 1
ATOM 1871 C C . SER B 1 49 ? -7.086 -11.555 0.54 1 98.75 49 SER B C 1
ATOM 1873 O O . SER B 1 49 ? -7.41 -12.453 1.318 1 98.75 49 SER B O 1
ATOM 1875 N N . SER B 1 50 ? -7.457 -10.305 0.671 1 98.06 50 SER B N 1
ATOM 1876 C CA . SER B 1 50 ? -8.461 -9.922 1.658 1 98.06 50 SER B CA 1
ATOM 1877 C C . SER B 1 50 ? -9.844 -10.43 1.267 1 98.06 50 SER B C 1
ATOM 1879 O O . SER B 1 50 ? -10.734 -10.531 2.111 1 98.06 50 SER B O 1
ATOM 1881 N N . ASP B 1 51 ? -10.055 -10.672 0.014 1 97.69 51 ASP B N 1
ATOM 1882 C CA . ASP B 1 51 ? -11.266 -11.258 -0.543 1 97.69 51 ASP B CA 1
ATOM 1883 C C . ASP B 1 51 ? -10.961 -12.555 -1.288 1 97.69 51 ASP B C 1
ATOM 1885 O O . ASP B 1 51 ? -10.383 -12.531 -2.375 1 97.69 51 ASP B O 1
ATOM 1889 N N . ARG B 1 52 ? -11.414 -13.633 -0.77 1 97.19 52 ARG B N 1
ATOM 1890 C CA . ARG B 1 52 ? -11.117 -14.969 -1.272 1 97.19 52 ARG B CA 1
ATOM 1891 C C . ARG B 1 52 ? -11.555 -15.117 -2.725 1 97.19 52 ARG B C 1
ATOM 1893 O O . ARG B 1 52 ? -10.922 -15.828 -3.502 1 97.19 52 ARG B O 1
ATOM 1900 N N . SER B 1 53 ? -12.609 -14.516 -3.064 1 97.5 53 SER B N 1
ATOM 1901 C CA . SER B 1 53 ? -13.172 -14.68 -4.402 1 97.5 53 SER B CA 1
ATOM 1902 C C . SER B 1 53 ? -12.203 -14.18 -5.473 1 97.5 53 SER B C 1
ATOM 1904 O O . SER B 1 53 ? -12.305 -14.578 -6.637 1 97.5 53 SER B O 1
ATOM 1906 N N . LEU B 1 54 ? -11.25 -13.352 -5.125 1 98.31 54 LEU B N 1
ATOM 1907 C CA . LEU B 1 54 ? -10.312 -12.773 -6.082 1 98.31 54 LEU B CA 1
ATOM 1908 C C . LEU B 1 54 ? -9.25 -13.789 -6.484 1 98.31 54 LEU B C 1
ATOM 1910 O O . LEU B 1 54 ? -8.609 -13.641 -7.531 1 98.31 54 LEU B O 1
ATOM 1914 N N . ILE B 1 55 ? -9.055 -14.828 -5.641 1 98 55 ILE B N 1
ATOM 1915 C CA . ILE B 1 55 ? -7.922 -15.711 -5.934 1 98 55 ILE B CA 1
ATOM 1916 C C . ILE B 1 55 ? -8.406 -17.156 -6.031 1 98 55 ILE B C 1
ATOM 1918 O O . ILE B 1 55 ? -7.602 -18.078 -6.219 1 98 55 ILE B O 1
ATOM 1922 N N . GLU B 1 56 ? -9.664 -17.391 -5.859 1 95.81 56 GLU B N 1
ATOM 1923 C CA . GLU B 1 56 ? -10.219 -18.719 -6.039 1 95.81 56 GLU B CA 1
ATOM 1924 C C . GLU B 1 56 ? -10.227 -19.125 -7.512 1 95.81 56 GLU B C 1
ATOM 1926 O O . GLU B 1 56 ? -9.805 -18.344 -8.375 1 95.81 56 GLU B O 1
ATOM 1931 N N . GLU B 1 57 ? -10.609 -20.359 -7.742 1 93 57 GLU B N 1
ATOM 1932 C CA . GLU B 1 57 ? -10.633 -20.828 -9.125 1 93 57 GLU B CA 1
ATOM 1933 C C . GLU B 1 57 ? -11.398 -19.859 -10.023 1 93 57 GLU B C 1
ATOM 1935 O O . GLU B 1 57 ? -12.508 -19.453 -9.695 1 93 57 GLU B O 1
ATOM 1940 N N . GLU B 1 58 ? -10.734 -19.406 -11.062 1 92.5 58 GLU B N 1
ATOM 1941 C CA . GLU B 1 58 ? -11.227 -18.516 -12.109 1 92.5 58 GLU B CA 1
ATOM 1942 C C . GLU B 1 58 ? -11.422 -17.094 -11.57 1 92.5 58 GLU B C 1
ATOM 1944 O O . GLU B 1 58 ? -12.062 -16.266 -12.219 1 92.5 58 GLU B O 1
ATOM 1949 N N . GLY B 1 59 ? -10.992 -16.859 -10.305 1 96.5 59 GLY B N 1
ATOM 1950 C CA . GLY B 1 59 ? -10.93 -15.484 -9.828 1 96.5 59 GLY B CA 1
ATOM 1951 C C . GLY B 1 59 ? -10.023 -14.609 -10.672 1 96.5 59 GLY B C 1
ATOM 1952 O O . GLY B 1 59 ? -9.07 -15.094 -11.281 1 96.5 59 GLY B O 1
ATOM 1953 N N . PRO B 1 60 ? -10.312 -13.359 -10.672 1 97.44 60 PRO B N 1
ATOM 1954 C CA . PRO B 1 60 ? -9.586 -12.469 -11.594 1 97.44 60 PRO B CA 1
ATOM 1955 C C . PRO B 1 60 ? -8.094 -12.414 -11.305 1 97.44 60 PRO B C 1
ATOM 1957 O O . PRO B 1 60 ? -7.297 -12.133 -12.203 1 97.44 60 PRO B O 1
ATOM 1960 N N . PHE B 1 61 ? -7.652 -12.734 -10.031 1 98.12 61 PHE B N 1
ATOM 1961 C CA . PHE B 1 61 ? -6.242 -12.594 -9.695 1 98.12 61 PHE B CA 1
ATOM 1962 C C . PHE B 1 61 ? -5.602 -13.953 -9.461 1 98.12 61 PHE B C 1
ATOM 1964 O O . PHE B 1 61 ? -4.508 -14.047 -8.898 1 98.12 61 PHE B O 1
ATOM 1971 N N . ARG B 1 62 ? -6.336 -15 -9.812 1 96.88 62 ARG B N 1
ATOM 1972 C CA . ARG B 1 62 ? -5.691 -16.312 -9.812 1 96.88 62 ARG B CA 1
ATOM 1973 C C . ARG B 1 62 ? -4.957 -16.562 -11.117 1 96.88 62 ARG B C 1
ATOM 1975 O O . ARG B 1 62 ? -5.391 -17.375 -11.938 1 96.88 62 ARG B O 1
ATOM 1982 N N . ASN B 1 63 ? -3.848 -15.914 -11.297 1 96.62 63 ASN B N 1
ATOM 1983 C CA . ASN B 1 63 ? -3.039 -15.969 -12.508 1 96.62 63 ASN B CA 1
ATOM 1984 C C . ASN B 1 63 ? -1.697 -16.656 -12.258 1 96.62 63 ASN B C 1
ATOM 1986 O O . ASN B 1 63 ? -1.175 -16.609 -11.141 1 96.62 63 ASN B O 1
ATOM 1990 N N . PHE B 1 64 ? -1.188 -17.203 -13.312 1 97.19 64 PHE B N 1
ATOM 1991 C CA . PHE B 1 64 ? 0.06 -17.953 -13.211 1 97.19 64 PHE B CA 1
ATOM 1992 C C . PHE B 1 64 ? 1.159 -17.297 -14.031 1 97.19 64 PHE B C 1
ATOM 1994 O O . PHE B 1 64 ? 1.158 -17.359 -15.258 1 97.19 64 PHE B O 1
ATOM 2001 N N . ILE B 1 65 ? 2.113 -16.688 -13.281 1 97.69 65 ILE B N 1
ATOM 2002 C CA . ILE B 1 65 ? 3.17 -15.938 -13.945 1 97.69 65 ILE B CA 1
ATOM 2003 C C . ILE B 1 65 ? 4.07 -16.891 -14.727 1 97.69 65 ILE B C 1
ATOM 2005 O O . ILE B 1 65 ? 4.34 -18.016 -14.281 1 97.69 65 ILE B O 1
ATOM 2009 N N . GLN B 1 66 ? 4.477 -16.469 -15.945 1 97.56 66 GLN B N 1
ATOM 2010 C CA . GLN B 1 66 ? 5.469 -17.203 -16.734 1 97.56 66 GLN B CA 1
ATOM 2011 C C . GLN B 1 66 ? 6.812 -16.484 -16.719 1 97.56 66 GLN B C 1
ATOM 2013 O O . GLN B 1 66 ? 7.852 -17.094 -16.469 1 97.56 66 GLN B O 1
ATOM 2018 N N . ASN B 1 67 ? 6.766 -15.219 -16.953 1 97.94 67 ASN B N 1
ATOM 2019 C CA . ASN B 1 67 ? 7.988 -14.414 -16.938 1 97.94 67 ASN B CA 1
ATOM 2020 C C . ASN B 1 67 ? 7.684 -12.938 -16.719 1 97.94 67 ASN B C 1
ATOM 2022 O O . ASN B 1 67 ? 6.539 -12.5 -16.875 1 97.94 67 ASN B O 1
ATOM 2026 N N . ILE B 1 68 ? 8.688 -12.172 -16.219 1 97.44 68 ILE B N 1
ATOM 2027 C CA . ILE B 1 68 ? 8.688 -10.711 -16.141 1 97.44 68 ILE B CA 1
ATOM 2028 C C . ILE B 1 68 ? 9.797 -10.156 -17.031 1 97.44 68 ILE B C 1
ATOM 2030 O O . ILE B 1 68 ? 10.906 -10.688 -17.062 1 97.44 68 ILE B O 1
ATOM 2034 N N . THR B 1 69 ? 9.508 -9.156 -17.828 1 97.25 69 THR B N 1
ATOM 2035 C CA . THR B 1 69 ? 10.5 -8.367 -18.547 1 97.25 69 THR B CA 1
ATOM 2036 C C . THR B 1 69 ? 10.453 -6.906 -18.094 1 97.25 69 THR B C 1
ATOM 2038 O O . THR B 1 69 ? 9.375 -6.328 -17.969 1 97.25 69 THR B O 1
ATOM 2041 N N . VAL B 1 70 ? 11.641 -6.367 -17.812 1 94.81 70 VAL B N 1
ATOM 2042 C CA . VAL B 1 70 ? 11.734 -4.965 -17.438 1 94.81 70 VAL B CA 1
ATOM 2043 C C . VAL B 1 70 ? 12.18 -4.129 -18.625 1 94.81 70 VAL B C 1
ATOM 2045 O O . VAL B 1 70 ? 13.219 -4.402 -19.234 1 94.81 70 VAL B O 1
ATOM 2048 N N . GLU B 1 71 ? 11.305 -3.24 -19 1 93.94 71 GLU B N 1
ATOM 2049 C CA . GLU B 1 71 ? 11.594 -2.336 -20.094 1 93.94 71 GLU B CA 1
ATOM 2050 C C . GLU B 1 71 ? 11.344 -0.882 -19.703 1 93.94 71 GLU B C 1
ATOM 2052 O O . GLU B 1 71 ? 10.203 -0.504 -19.406 1 93.94 71 GLU B O 1
ATOM 2057 N N . SER B 1 72 ? 12.391 0.046 -19.719 1 91.75 72 SER B N 1
ATOM 2058 C CA . SER B 1 72 ? 12.281 1.463 -19.391 1 91.75 72 SER B CA 1
ATOM 2059 C C . SER B 1 72 ? 11.672 1.665 -18 1 91.75 72 SER B C 1
ATOM 2061 O O . SER B 1 72 ? 10.852 2.559 -17.812 1 91.75 72 SER B O 1
ATOM 2063 N N . GLY B 1 73 ? 11.875 0.712 -17.125 1 91.31 73 GLY B N 1
ATOM 2064 C CA . GLY B 1 73 ? 11.438 0.809 -15.742 1 91.31 73 GLY B CA 1
ATOM 2065 C C . GLY B 1 73 ? 10.078 0.192 -15.492 1 91.31 73 GLY B C 1
ATOM 2066 O O . GLY B 1 73 ? 9.672 0.002 -14.344 1 91.31 73 GLY B O 1
ATOM 2067 N N . ASN B 1 74 ? 9.398 -0.147 -16.547 1 96.12 74 ASN B N 1
ATOM 2068 C CA . ASN B 1 74 ? 8.102 -0.805 -16.438 1 96.12 74 ASN B CA 1
ATOM 2069 C C . ASN B 1 74 ? 8.25 -2.318 -16.312 1 96.12 74 ASN B C 1
ATOM 2071 O O . ASN B 1 74 ? 9.195 -2.9 -16.844 1 96.12 74 ASN B O 1
ATOM 2075 N N . LEU B 1 75 ? 7.344 -2.918 -15.57 1 97.06 75 LEU B N 1
ATOM 2076 C CA . LEU B 1 75 ? 7.312 -4.371 -15.461 1 97.06 75 LEU B CA 1
ATOM 2077 C C . LEU B 1 75 ? 6.27 -4.969 -16.391 1 97.06 75 LEU B C 1
ATOM 2079 O O . LEU B 1 75 ? 5.082 -4.652 -16.297 1 97.06 75 LEU B O 1
ATOM 2083 N N . ASN B 1 76 ? 6.707 -5.812 -17.312 1 98.19 76 ASN B N 1
ATOM 2084 C CA . ASN B 1 76 ? 5.816 -6.547 -18.219 1 98.19 76 ASN B CA 1
ATOM 2085 C C . ASN B 1 76 ? 5.707 -8.016 -17.812 1 98.19 76 ASN B C 1
ATOM 2087 O O . ASN B 1 76 ? 6.703 -8.742 -17.828 1 98.19 76 ASN B O 1
ATOM 2091 N N . GLY B 1 77 ? 4.5 -8.391 -17.5 1 98.44 77 GLY B N 1
ATOM 2092 C CA . GLY B 1 77 ? 4.293 -9.766 -17.078 1 98.44 77 GLY B CA 1
ATOM 2093 C C . GLY B 1 77 ? 3.502 -10.586 -18.078 1 98.44 77 GLY B C 1
ATOM 2094 O O . GLY B 1 77 ? 2.496 -10.117 -18.609 1 98.44 77 GLY B O 1
ATOM 2095 N N . PHE B 1 78 ? 4.012 -11.742 -18.281 1 98.69 78 PHE B N 1
ATOM 2096 C CA . PHE B 1 78 ? 3.262 -12.758 -19.016 1 98.69 78 PHE B CA 1
ATOM 2097 C C . PHE B 1 78 ? 2.705 -13.812 -18.062 1 98.69 78 PHE B C 1
ATOM 2099 O O . PHE B 1 78 ? 3.461 -14.477 -17.359 1 98.69 78 PHE B O 1
ATOM 2106 N N . PHE B 1 79 ? 1.372 -13.938 -18.094 1 98.19 79 PHE B N 1
ATOM 2107 C CA . PHE B 1 79 ? 0.668 -14.875 -17.219 1 98.19 79 PHE B CA 1
ATOM 2108 C C . PHE B 1 79 ? -0.179 -15.836 -18.047 1 98.19 79 PHE B C 1
ATOM 2110 O O . PHE B 1 79 ? -0.451 -15.586 -19.219 1 98.19 79 PHE B O 1
ATOM 2117 N N . LEU B 1 80 ? -0.496 -16.922 -17.375 1 97.12 80 LEU B N 1
ATOM 2118 C CA . LEU B 1 80 ? -1.607 -17.766 -17.812 1 97.12 80 LEU B CA 1
ATOM 2119 C C . LEU B 1 80 ? -2.764 -17.688 -16.812 1 97.12 80 LEU B C 1
ATOM 2121 O O . LEU B 1 80 ? -2.545 -17.625 -15.609 1 97.12 80 LEU B O 1
ATOM 2125 N N . THR B 1 81 ? -3.947 -17.641 -17.344 1 95.69 81 THR B N 1
ATOM 2126 C CA . THR B 1 81 ? -5.129 -17.625 -16.484 1 95.69 81 THR B CA 1
ATOM 2127 C C . THR B 1 81 ? -6.203 -18.562 -17.016 1 95.69 81 THR B C 1
ATOM 2129 O O . THR B 1 81 ? -6.227 -18.875 -18.219 1 95.69 81 THR B O 1
ATOM 2132 N N . ARG B 1 82 ? -6.996 -19.047 -16.141 1 93.94 82 ARG B N 1
ATOM 2133 C CA . ARG B 1 82 ? -8.094 -19.922 -16.516 1 93.94 82 ARG B CA 1
ATOM 2134 C C . ARG B 1 82 ? -9.398 -19.141 -16.672 1 93.94 82 ARG B C 1
ATOM 2136 O O . ARG B 1 82 ? -9.805 -18.422 -15.758 1 93.94 82 ARG B O 1
ATOM 2143 N N . LYS B 1 83 ? -9.969 -19.234 -17.828 1 92.88 83 LYS B N 1
ATOM 2144 C CA . LYS B 1 83 ? -11.273 -18.641 -18.109 1 92.88 83 LYS B CA 1
ATOM 2145 C C . LYS B 1 83 ? -12.172 -19.625 -18.844 1 92.88 83 LYS B C 1
ATOM 2147 O O . LYS B 1 83 ? -11.805 -20.141 -19.906 1 92.88 83 LYS B O 1
ATOM 2152 N N . ASN B 1 84 ? -13.305 -19.906 -18.25 1 93.19 84 ASN B N 1
ATOM 2153 C CA . ASN B 1 84 ? -14.258 -20.859 -18.812 1 93.19 84 ASN B CA 1
ATOM 2154 C C . ASN B 1 84 ? -13.602 -22.203 -19.109 1 93.19 84 ASN B C 1
ATOM 2156 O O . ASN B 1 84 ? -13.734 -22.734 -20.203 1 93.19 84 ASN B O 1
ATOM 2160 N N . GLY B 1 85 ? -12.75 -22.625 -18.188 1 89.94 85 GLY B N 1
ATOM 2161 C CA . GLY B 1 85 ? -12.141 -23.938 -18.281 1 89.94 85 GLY B CA 1
ATOM 2162 C C . GLY B 1 85 ? -10.945 -23.984 -19.219 1 89.94 85 GLY B C 1
ATOM 2163 O O . GLY B 1 85 ? -10.297 -25.031 -19.344 1 89.94 85 GLY B O 1
ATOM 2164 N N . GLN B 1 86 ? -10.633 -22.922 -19.812 1 94.38 86 GLN B N 1
ATOM 2165 C CA . GLN B 1 86 ? -9.508 -22.875 -20.75 1 94.38 86 GLN B CA 1
ATOM 2166 C C . GLN B 1 86 ? -8.383 -22 -20.203 1 94.38 86 GLN B C 1
ATOM 2168 O O . GLN B 1 86 ? -8.641 -20.984 -19.547 1 94.38 86 GLN B O 1
ATOM 2173 N N . CYS B 1 87 ? -7.215 -22.453 -20.516 1 94.62 87 CYS B N 1
ATOM 2174 C CA . CYS B 1 87 ? -6.043 -21.672 -20.156 1 94.62 87 CYS B CA 1
ATOM 2175 C C . CYS B 1 87 ? -5.703 -20.672 -21.25 1 94.62 87 CYS B C 1
ATOM 2177 O O . CYS B 1 87 ? -5.398 -21.062 -22.391 1 94.62 87 CYS B O 1
ATOM 2179 N N . ILE B 1 88 ? -5.719 -19.375 -20.891 1 97 88 ILE B N 1
ATOM 2180 C CA . ILE B 1 88 ? -5.465 -18.359 -21.906 1 97 88 ILE B CA 1
ATOM 2181 C C . ILE B 1 88 ? -4.348 -17.438 -21.438 1 97 88 ILE B C 1
ATOM 2183 O O . ILE B 1 88 ? -4.109 -17.297 -20.234 1 97 88 ILE B O 1
ATOM 2187 N N . PRO B 1 89 ? -3.645 -16.828 -22.391 1 97.56 89 PRO B N 1
ATOM 2188 C CA . PRO B 1 89 ? -2.59 -15.883 -22.016 1 97.56 89 PRO B CA 1
ATOM 2189 C C . PRO B 1 89 ? -3.145 -14.578 -21.469 1 97.56 89 PRO B C 1
ATOM 2191 O O . PRO B 1 89 ? -4.227 -14.141 -21.875 1 97.56 89 PRO B O 1
ATOM 2194 N N . LEU B 1 90 ? -2.416 -14.031 -20.531 1 98 90 LEU B N 1
ATOM 2195 C CA . LEU B 1 90 ? -2.697 -12.727 -19.969 1 98 90 LEU B CA 1
ATOM 2196 C C . LEU B 1 90 ? -1.427 -11.883 -19.875 1 98 90 LEU B C 1
ATOM 2198 O O . LEU B 1 90 ? -0.436 -12.305 -19.281 1 98 90 LEU B O 1
ATOM 2202 N N . TYR B 1 91 ? -1.431 -10.734 -20.5 1 98.56 91 TYR B N 1
ATOM 2203 C CA . TYR B 1 91 ? -0.304 -9.805 -20.469 1 98.56 91 TYR B CA 1
ATOM 2204 C C . TYR B 1 91 ? -0.645 -8.562 -19.656 1 98.56 91 TYR B C 1
ATOM 2206 O O . TYR B 1 91 ? -1.661 -7.91 -19.906 1 98.56 91 TYR B O 1
ATOM 2214 N N . LEU B 1 92 ? 0.195 -8.32 -18.688 1 98.62 92 LEU B N 1
ATOM 2215 C CA . LEU B 1 92 ? -0.039 -7.16 -17.828 1 98.62 92 LEU B CA 1
ATOM 2216 C C . LEU B 1 92 ? 1.207 -6.285 -17.75 1 98.62 92 LEU B C 1
ATOM 2218 O O . LEU B 1 92 ? 2.326 -6.793 -17.672 1 98.62 92 LEU B O 1
ATOM 2222 N N . THR B 1 93 ? 1.003 -4.934 -17.781 1 98.62 93 THR B N 1
ATOM 2223 C CA . THR B 1 93 ? 2.1 -3.986 -17.609 1 98.62 93 THR B CA 1
ATOM 2224 C C . THR B 1 93 ? 1.886 -3.141 -16.359 1 98.62 93 THR B C 1
ATOM 2226 O O . THR B 1 93 ? 0.869 -2.455 -16.234 1 98.62 93 THR B O 1
ATOM 2229 N N . ALA B 1 94 ? 2.777 -3.285 -15.398 1 97.94 94 ALA B N 1
ATOM 2230 C CA . ALA B 1 94 ? 2.85 -2.383 -14.258 1 97.94 94 ALA B CA 1
ATOM 2231 C C . ALA B 1 94 ? 3.799 -1.222 -14.531 1 97.94 94 ALA B C 1
ATOM 2233 O O . ALA B 1 94 ? 5.008 -1.421 -14.68 1 97.94 94 ALA B O 1
ATOM 2234 N N . PHE B 1 95 ? 3.32 -0.015 -14.5 1 97.5 95 PHE B N 1
ATOM 2235 C CA . PHE B 1 95 ? 4.086 1.163 -14.891 1 97.5 95 PHE B CA 1
ATOM 2236 C C . PHE B 1 95 ? 4.82 1.75 -13.688 1 97.5 95 PHE B C 1
ATOM 2238 O O . PHE B 1 95 ? 4.242 1.88 -12.602 1 97.5 95 PHE B O 1
ATOM 2245 N N . LYS B 1 96 ? 6.012 2.021 -13.875 1 94 96 LYS B N 1
ATOM 2246 C CA . LYS B 1 96 ? 6.82 2.615 -12.82 1 94 96 LYS B CA 1
ATOM 2247 C C . LYS B 1 96 ? 6.242 3.955 -12.367 1 94 96 LYS B C 1
ATOM 2249 O O . LYS B 1 96 ? 5.609 4.66 -13.156 1 94 96 LYS B O 1
ATOM 2254 N N . THR B 1 97 ? 6.418 4.293 -11.133 1 91.5 97 THR B N 1
ATOM 2255 C CA . THR B 1 97 ? 6.047 5.59 -10.57 1 91.5 97 THR B CA 1
ATOM 2256 C C . THR B 1 97 ? 7.289 6.359 -10.125 1 91.5 97 THR B C 1
ATOM 2258 O O . THR B 1 97 ? 8.414 5.949 -10.406 1 91.5 97 THR B O 1
ATOM 2261 N N . GLU B 1 98 ? 7.062 7.512 -9.5 1 83.69 98 GLU B N 1
ATOM 2262 C CA . GLU B 1 98 ? 8.164 8.312 -8.977 1 83.69 98 GLU B CA 1
ATOM 2263 C C . GLU B 1 98 ? 8.773 7.66 -7.734 1 83.69 98 GLU B C 1
ATOM 2265 O O . GLU B 1 98 ? 9.898 7.984 -7.348 1 83.69 98 GLU B O 1
ATOM 2270 N N . GLU B 1 99 ? 8.047 6.773 -7.184 1 80.81 99 GLU B N 1
ATOM 2271 C CA . GLU B 1 99 ? 8.5 6.121 -5.961 1 80.81 99 GLU B CA 1
ATOM 2272 C C . GLU B 1 99 ? 9.094 4.746 -6.254 1 80.81 99 GLU B C 1
ATOM 2274 O O . GLU B 1 99 ? 8.555 3.996 -7.074 1 80.81 99 GLU B O 1
ATOM 2279 N N . ALA B 1 100 ? 10.172 4.48 -5.562 1 79.44 100 ALA B N 1
ATOM 2280 C CA . ALA B 1 100 ? 10.828 3.193 -5.766 1 79.44 100 ALA B CA 1
ATOM 2281 C C . ALA B 1 100 ? 9.93 2.041 -5.328 1 79.44 100 ALA B C 1
ATOM 2283 O O . ALA B 1 100 ? 9.195 2.158 -4.344 1 79.44 100 ALA B O 1
ATOM 2284 N N . ARG B 1 101 ? 9.969 0.906 -6.094 1 85.94 101 ARG B N 1
ATOM 2285 C CA . ARG B 1 101 ? 9.336 -0.368 -5.773 1 85.94 101 ARG B CA 1
ATOM 2286 C C . ARG B 1 101 ? 7.816 -0.246 -5.812 1 85.94 101 ARG B C 1
ATOM 2288 O O . ARG B 1 101 ? 7.105 -1.06 -5.215 1 85.94 101 ARG B O 1
ATOM 2295 N N . GLN B 1 102 ? 7.375 0.853 -6.336 1 92.06 102 GLN B N 1
ATOM 2296 C CA . GLN B 1 102 ? 5.938 1.066 -6.488 1 92.06 102 GLN B CA 1
ATOM 2297 C C . GLN B 1 102 ? 5.555 1.2 -7.957 1 92.06 102 GLN B C 1
ATOM 2299 O O . GLN B 1 102 ? 6.254 1.859 -8.734 1 92.06 102 GLN B O 1
ATOM 2304 N N . PHE B 1 103 ? 4.492 0.535 -8.375 1 95.81 103 PHE B N 1
ATOM 2305 C CA . PHE B 1 103 ? 4.004 0.546 -9.742 1 95.81 103 PHE B CA 1
ATOM 2306 C C . PHE B 1 103 ? 2.494 0.759 -9.781 1 95.81 103 PHE B C 1
ATOM 2308 O O . PHE B 1 103 ? 1.82 0.641 -8.758 1 95.81 103 PHE B O 1
ATOM 2315 N N . LYS B 1 104 ? 2.037 1.177 -10.938 1 97.81 104 LYS B N 1
ATOM 2316 C CA . LYS B 1 104 ? 0.607 1.275 -11.211 1 97.81 104 LYS B CA 1
ATOM 2317 C C . LYS B 1 104 ? 0.18 0.267 -12.273 1 97.81 104 LYS B C 1
ATOM 2319 O O . LYS B 1 104 ? 0.886 0.063 -13.266 1 97.81 104 LYS B O 1
ATOM 2324 N N . LEU B 1 105 ? -0.919 -0.365 -12.031 1 98.56 105 LEU B N 1
ATOM 2325 C CA . LEU B 1 105 ? -1.431 -1.377 -12.945 1 98.56 105 LEU B CA 1
ATOM 2326 C C . LEU B 1 105 ? -2.934 -1.22 -13.148 1 98.56 105 LEU B C 1
ATOM 2328 O O . LEU B 1 105 ? -3.688 -1.126 -12.18 1 98.56 105 LEU B O 1
ATOM 2332 N N . ASN B 1 106 ? -3.309 -1.133 -14.453 1 98.06 106 ASN B N 1
ATOM 2333 C CA . ASN B 1 106 ? -4.73 -1.16 -14.789 1 98.06 106 ASN B CA 1
ATOM 2334 C C . ASN B 1 106 ? -5.195 -2.57 -15.141 1 98.06 106 ASN B C 1
ATOM 2336 O O . ASN B 1 106 ? -4.906 -3.07 -16.234 1 98.06 106 ASN B O 1
ATOM 2340 N N . TYR B 1 107 ? -5.855 -3.262 -14.258 1 98.44 107 TYR B N 1
ATOM 2341 C CA . TYR B 1 107 ? -6.402 -4.609 -14.367 1 98.44 107 TYR B CA 1
ATOM 2342 C C . TYR B 1 107 ? -7.43 -4.871 -13.273 1 98.44 107 TYR B C 1
ATOM 2344 O O . TYR B 1 107 ? -7.117 -4.789 -12.078 1 98.44 107 TYR B O 1
ATOM 2352 N N . TYR B 1 108 ? -8.695 -5.215 -13.719 1 97.94 108 TYR B N 1
ATOM 2353 C CA . TYR B 1 108 ? -9.773 -5.406 -12.758 1 97.94 108 TYR B CA 1
ATOM 2354 C C . TYR B 1 108 ? -9.844 -4.238 -11.781 1 97.94 108 TYR B C 1
ATOM 2356 O O . TYR B 1 108 ? -9.828 -4.441 -10.562 1 97.94 108 TYR B O 1
ATOM 2364 N N . GLY B 1 109 ? -9.883 -3.014 -12.367 1 97.69 109 GLY B N 1
ATOM 2365 C CA . GLY B 1 109 ? -9.75 -1.776 -11.609 1 97.69 109 GLY B CA 1
ATOM 2366 C C . GLY B 1 109 ? -8.336 -1.223 -11.617 1 97.69 109 GLY B C 1
ATOM 2367 O O . GLY B 1 109 ? -7.559 -1.504 -12.531 1 97.69 109 GLY B O 1
ATOM 2368 N N . THR B 1 110 ? -8.062 -0.343 -10.719 1 98 110 THR B N 1
ATOM 2369 C CA . THR B 1 110 ? -6.719 0.211 -10.602 1 98 110 THR B CA 1
ATOM 2370 C C . THR B 1 110 ? -5.984 -0.409 -9.414 1 98 110 THR B C 1
ATOM 2372 O O . THR B 1 110 ? -6.602 -0.768 -8.414 1 98 110 THR B O 1
ATOM 2375 N N . ASN B 1 111 ? -4.645 -0.587 -9.609 1 98.56 111 ASN B N 1
ATOM 2376 C CA . ASN B 1 111 ? -3.838 -1.228 -8.578 1 98.56 111 ASN B CA 1
ATOM 2377 C C . ASN B 1 111 ? -2.58 -0.422 -8.266 1 98.56 111 ASN B C 1
ATOM 2379 O O . ASN B 1 111 ? -1.856 -0.019 -9.18 1 98.56 111 ASN B O 1
ATOM 2383 N N . ASP B 1 112 ? -2.389 -0.099 -6.984 1 97.62 112 ASP B N 1
ATOM 2384 C CA . ASP B 1 112 ? -1.034 0.197 -6.527 1 97.62 112 ASP B CA 1
ATOM 2385 C C . ASP B 1 112 ? -0.25 -1.087 -6.27 1 97.62 112 ASP B C 1
ATOM 2387 O O . ASP B 1 112 ? -0.676 -1.931 -5.477 1 97.62 112 ASP B O 1
ATOM 2391 N N . VAL B 1 113 ? 0.833 -1.256 -6.973 1 97.56 113 VAL B N 1
ATOM 2392 C CA . VAL B 1 113 ? 1.623 -2.479 -6.871 1 97.56 113 VAL B CA 1
ATOM 2393 C C . VAL B 1 113 ? 2.936 -2.188 -6.145 1 97.56 113 VAL B C 1
ATOM 2395 O O . VAL B 1 113 ? 3.666 -1.267 -6.516 1 97.56 113 VAL B O 1
ATOM 2398 N N . TYR B 1 114 ? 3.211 -2.938 -5.125 1 94.25 114 TYR B N 1
ATOM 2399 C CA . TYR B 1 114 ? 4.445 -2.791 -4.363 1 94.25 114 TYR B CA 1
ATOM 2400 C C . TYR B 1 114 ? 5.305 -4.047 -4.469 1 94.25 114 TYR B C 1
ATOM 2402 O O . TYR B 1 114 ? 4.797 -5.164 -4.336 1 94.25 114 TYR B O 1
ATOM 2410 N N . TYR B 1 115 ? 6.484 -3.799 -4.812 1 92.06 115 TYR B N 1
ATOM 2411 C CA . TYR B 1 115 ? 7.496 -4.848 -4.789 1 92.06 115 TYR B CA 1
ATOM 2412 C C . TYR B 1 115 ? 8.125 -4.969 -3.404 1 92.06 115 TYR B C 1
ATOM 2414 O O . TYR B 1 115 ? 8.797 -4.051 -2.939 1 92.06 115 TYR B O 1
ATOM 2422 N N . GLY B 1 116 ? 7.891 -6.098 -2.762 1 87.38 116 GLY B N 1
ATOM 2423 C CA . GLY B 1 116 ? 8.328 -6.301 -1.389 1 87.38 116 GLY B CA 1
ATOM 2424 C C . GLY B 1 116 ? 9.641 -7.047 -1.283 1 87.38 116 GLY B C 1
ATOM 2425 O O . GLY B 1 116 ? 10.547 -6.832 -2.092 1 87.38 116 GLY B O 1
ATOM 2426 N N . SER B 1 117 ? 9.742 -7.734 -0.151 1 79.44 117 SER B N 1
ATOM 2427 C CA . SER B 1 117 ? 10.953 -8.508 0.108 1 79.44 117 SER B CA 1
ATOM 2428 C C . SER B 1 117 ? 11.227 -9.492 -1.023 1 79.44 117 SER B C 1
ATOM 2430 O O . SER B 1 117 ? 10.305 -10.109 -1.561 1 79.44 117 SER B O 1
ATOM 2432 N N . SER B 1 118 ? 12.516 -9.594 -1.296 1 83.81 118 SER B N 1
ATOM 2433 C CA . SER B 1 118 ? 12.883 -10.461 -2.404 1 83.81 118 SER B CA 1
ATOM 2434 C C . SER B 1 118 ? 14.328 -10.945 -2.273 1 83.81 118 SER B C 1
ATOM 2436 O O . SER B 1 118 ? 15.148 -10.297 -1.621 1 83.81 118 SER B O 1
ATOM 2438 N N . LYS B 1 119 ? 14.43 -12.07 -2.656 1 88.12 119 LYS B N 1
ATOM 2439 C CA . LYS B 1 119 ? 15.719 -12.641 -3.018 1 88.12 119 LYS B CA 1
ATOM 2440 C C . LYS B 1 119 ? 15.758 -13.023 -4.492 1 88.12 119 LYS B C 1
ATOM 2442 O O . LYS B 1 119 ? 15.25 -14.078 -4.883 1 88.12 119 LYS B O 1
ATOM 2447 N N . PRO B 1 120 ? 16.391 -12.141 -5.266 1 85.19 120 PRO B N 1
ATOM 2448 C CA . PRO B 1 120 ? 16.219 -12.211 -6.719 1 85.19 120 PRO B CA 1
ATOM 2449 C C . PRO B 1 120 ? 16.438 -13.617 -7.273 1 85.19 120 PRO B C 1
ATOM 2451 O O . PRO B 1 120 ? 15.781 -14.008 -8.242 1 85.19 120 PRO B O 1
ATOM 2454 N N . ASN B 1 121 ? 17.25 -14.375 -6.699 1 90.94 121 ASN B N 1
ATOM 2455 C CA . ASN B 1 121 ? 17.531 -15.711 -7.23 1 90.94 121 ASN B CA 1
ATOM 2456 C C . ASN B 1 121 ? 16.656 -16.766 -6.562 1 90.94 121 ASN B C 1
ATOM 2458 O O . ASN B 1 121 ? 16.781 -17.953 -6.867 1 90.94 121 ASN B O 1
ATOM 2462 N N . GLU B 1 122 ? 15.734 -16.312 -5.727 1 94.94 122 GLU B N 1
ATOM 2463 C CA . GLU B 1 122 ? 14.93 -17.297 -5.008 1 94.94 122 GLU B CA 1
ATOM 2464 C C . GLU B 1 122 ? 13.445 -16.953 -5.09 1 94.94 122 GLU B C 1
ATOM 2466 O O . GLU B 1 122 ? 12.641 -17.781 -5.539 1 94.94 122 GLU B O 1
ATOM 2471 N N . TYR B 1 123 ? 13.07 -15.797 -4.629 1 96.88 123 TYR B N 1
ATOM 2472 C CA . TYR B 1 123 ? 11.648 -15.477 -4.609 1 96.88 123 TYR B CA 1
ATOM 2473 C C . TYR B 1 123 ? 11.43 -13.977 -4.746 1 96.88 123 TYR B C 1
ATOM 2475 O O . TYR B 1 123 ? 12.367 -13.188 -4.562 1 96.88 123 TYR B O 1
ATOM 2483 N N . ALA B 1 124 ? 10.242 -13.539 -5.152 1 95.69 124 ALA B N 1
ATOM 2484 C CA . ALA B 1 124 ? 9.781 -12.156 -5.195 1 95.69 124 ALA B CA 1
ATOM 2485 C C . ALA B 1 124 ? 8.352 -12.031 -4.668 1 95.69 124 ALA B C 1
ATOM 2487 O O . ALA B 1 124 ? 7.488 -12.844 -5.016 1 95.69 124 ALA B O 1
ATOM 2488 N N . LYS B 1 125 ? 8.133 -11.07 -3.799 1 96.75 125 LYS B N 1
ATOM 2489 C CA . LYS B 1 125 ? 6.812 -10.797 -3.23 1 96.75 125 LYS B CA 1
ATOM 2490 C C . LYS B 1 125 ? 6.215 -9.523 -3.812 1 96.75 125 LYS B C 1
ATOM 2492 O O . LYS B 1 125 ? 6.875 -8.484 -3.85 1 96.75 125 LYS B O 1
ATOM 2497 N N . PHE B 1 126 ? 4.992 -9.648 -4.293 1 97.12 126 PHE B N 1
ATOM 2498 C CA . PHE B 1 126 ? 4.262 -8.484 -4.781 1 97.12 126 PHE B CA 1
ATOM 2499 C C . PHE B 1 126 ? 2.949 -8.312 -4.023 1 97.12 126 PHE B C 1
ATOM 2501 O O . PHE B 1 126 ? 2.256 -9.289 -3.742 1 97.12 126 PHE B O 1
ATOM 2508 N N . ILE B 1 127 ? 2.645 -7.051 -3.697 1 97.88 127 ILE B N 1
ATOM 2509 C CA . ILE B 1 127 ? 1.372 -6.727 -3.061 1 97.88 127 ILE B CA 1
ATOM 2510 C C . ILE B 1 127 ? 0.583 -5.762 -3.945 1 97.88 127 ILE B C 1
ATOM 2512 O O . ILE B 1 127 ? 1.107 -4.73 -4.371 1 97.88 127 ILE B O 1
ATOM 2516 N N . PHE B 1 128 ? -0.648 -6.109 -4.277 1 98.5 128 PHE B N 1
ATOM 2517 C CA . PHE B 1 128 ? -1.576 -5.297 -5.059 1 98.5 128 PHE B CA 1
ATOM 2518 C C . PHE B 1 128 ? -2.674 -4.727 -4.168 1 98.5 128 PHE B C 1
ATOM 2520 O O . PHE B 1 128 ? -3.428 -5.473 -3.543 1 98.5 128 PHE B O 1
ATOM 2527 N N . TYR B 1 129 ? -2.723 -3.441 -4.066 1 98.38 129 TYR B N 1
ATOM 2528 C CA . TYR B 1 129 ? -3.902 -2.783 -3.516 1 98.38 129 TYR B CA 1
ATOM 2529 C C . TYR B 1 129 ? -4.883 -2.41 -4.621 1 98.38 129 TYR B C 1
ATOM 2531 O O . TYR B 1 129 ? -4.629 -1.488 -5.402 1 98.38 129 TYR B O 1
ATOM 2539 N N . ASN B 1 130 ? -5.934 -3.154 -4.629 1 98.75 130 ASN B N 1
ATOM 2540 C CA . ASN B 1 130 ? -6.883 -3.129 -5.734 1 98.75 130 ASN B CA 1
ATOM 2541 C C . ASN B 1 130 ? -8.086 -2.244 -5.422 1 98.75 130 ASN B C 1
ATOM 2543 O O . ASN B 1 130 ? -8.7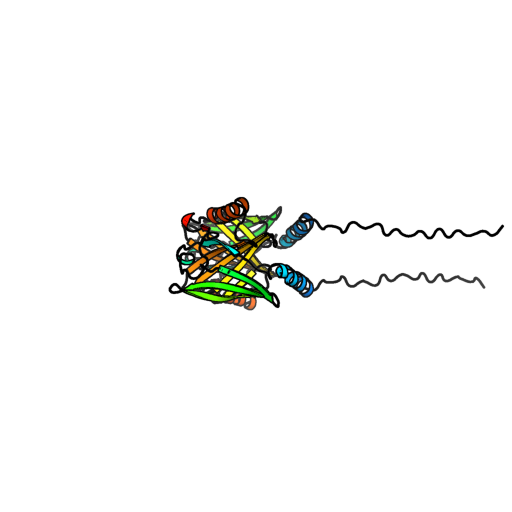11 -2.387 -4.367 1 98.75 130 ASN B O 1
ATOM 2547 N N . TYR B 1 131 ? -8.312 -1.277 -6.289 1 98.31 131 TYR B N 1
ATOM 2548 C CA . TYR B 1 131 ? -9.492 -0.423 -6.242 1 98.31 131 TYR B CA 1
ATOM 2549 C C . TYR B 1 131 ? -10.484 -0.8 -7.336 1 98.31 131 TYR B C 1
ATOM 2551 O O . TYR B 1 131 ? -10.227 -0.583 -8.523 1 98.31 131 TYR B O 1
ATOM 2559 N N . HIS B 1 132 ? -11.586 -1.418 -6.934 1 97.5 132 HIS B N 1
ATOM 2560 C CA . HIS B 1 132 ? -12.562 -1.885 -7.91 1 97.5 132 HIS B CA 1
ATOM 2561 C C . HIS B 1 132 ? -13.984 -1.787 -7.359 1 97.5 132 HIS B C 1
ATOM 2563 O O . HIS B 1 132 ? -14.273 -2.312 -6.281 1 97.5 132 HIS B O 1
ATOM 2569 N N . ASP B 1 133 ? -14.922 -1.093 -8.055 1 94.62 133 ASP B N 1
ATOM 2570 C CA . ASP B 1 133 ? -16.344 -0.986 -7.727 1 94.62 133 ASP B CA 1
ATOM 2571 C C . ASP B 1 133 ? -16.531 -0.437 -6.316 1 94.62 133 ASP B C 1
ATOM 2573 O O . ASP B 1 133 ? -17.281 -1.004 -5.52 1 94.62 133 ASP B O 1
ATOM 2577 N N . GLY B 1 134 ? -15.742 0.494 -5.965 1 92.75 134 GLY B N 1
ATOM 2578 C CA . GLY B 1 134 ? -15.914 1.2 -4.707 1 92.75 134 GLY B CA 1
ATOM 2579 C C . GLY B 1 134 ? -15.305 0.468 -3.525 1 92.75 134 GLY B C 1
ATOM 2580 O O . GLY B 1 134 ? -15.453 0.894 -2.379 1 92.75 134 GLY B O 1
ATOM 2581 N N . LYS B 1 135 ? -14.617 -0.622 -3.818 1 95.81 135 LYS B N 1
ATOM 2582 C CA . LYS B 1 135 ? -14.016 -1.415 -2.754 1 95.81 135 LYS B CA 1
ATOM 2583 C C . LYS B 1 135 ? -12.492 -1.459 -2.9 1 95.81 135 LYS B C 1
ATOM 2585 O O . LYS B 1 135 ? -11.969 -1.322 -4.008 1 95.81 135 LYS B O 1
ATOM 2590 N N . VAL B 1 136 ? -11.898 -1.552 -1.762 1 98.31 136 VAL B N 1
ATOM 2591 C CA . VAL B 1 136 ? -10.453 -1.77 -1.731 1 98.31 136 VAL B CA 1
ATOM 2592 C C . VAL B 1 136 ? -10.156 -3.188 -1.248 1 98.31 136 VAL B C 1
ATOM 2594 O O . VAL B 1 136 ? -10.719 -3.643 -0.252 1 98.31 136 VAL B O 1
ATOM 2597 N N . ASN B 1 137 ? -9.367 -3.896 -1.987 1 98.56 137 ASN B N 1
ATOM 2598 C CA . ASN B 1 137 ? -8.906 -5.223 -1.586 1 98.56 137 ASN B CA 1
ATOM 2599 C C . ASN B 1 137 ? -7.398 -5.363 -1.732 1 98.56 137 ASN B C 1
ATOM 2601 O O . ASN B 1 137 ? -6.754 -4.531 -2.375 1 98.56 137 ASN B O 1
ATOM 2605 N N . VAL B 1 138 ? -6.844 -6.297 -1.097 1 98.75 138 VAL B N 1
ATOM 2606 C CA . VAL B 1 138 ? -5.43 -6.629 -1.207 1 98.75 138 VAL B CA 1
ATOM 2607 C C . VAL B 1 138 ? -5.27 -7.988 -1.885 1 98.75 138 VAL B C 1
ATOM 2609 O O . VAL B 1 138 ? -6.004 -8.93 -1.586 1 98.75 138 VAL B O 1
ATOM 2612 N N . VAL B 1 139 ? -4.402 -8.078 -2.832 1 98.75 139 VAL B N 1
ATOM 2613 C CA . VAL B 1 139 ? -3.941 -9.328 -3.416 1 98.75 139 VAL B CA 1
ATOM 2614 C C . VAL B 1 139 ? -2.418 -9.406 -3.334 1 98.75 139 VAL B C 1
ATOM 2616 O O . VAL B 1 139 ? -1.721 -8.461 -3.697 1 98.75 139 VAL B O 1
ATOM 2619 N N . ALA B 1 140 ? -1.94 -10.508 -2.811 1 98.5 140 ALA B N 1
ATOM 2620 C CA . ALA B 1 140 ? -0.494 -10.68 -2.697 1 98.5 140 ALA B CA 1
ATOM 2621 C C . ALA B 1 140 ? -0.04 -11.969 -3.371 1 98.5 140 ALA B C 1
ATOM 2623 O O . ALA B 1 140 ? -0.741 -12.984 -3.318 1 98.5 140 ALA B O 1
ATOM 2624 N N . ASN B 1 141 ? 1.151 -11.852 -3.996 1 98.31 141 ASN B N 1
ATOM 2625 C CA . ASN B 1 141 ? 1.755 -12.977 -4.703 1 98.31 141 ASN B CA 1
ATOM 2626 C C . ASN B 1 141 ? 3.158 -13.281 -4.184 1 98.31 141 ASN B C 1
ATOM 2628 O O . ASN B 1 141 ? 3.969 -12.367 -4.008 1 98.31 141 ASN B O 1
ATOM 2632 N N . LEU B 1 142 ? 3.381 -14.523 -3.93 1 98.31 142 LEU B N 1
ATOM 2633 C CA . LEU B 1 142 ? 4.738 -15.031 -3.773 1 98.31 142 LEU B CA 1
ATOM 2634 C C . LEU B 1 142 ? 5.18 -15.797 -5.012 1 98.31 142 LEU B C 1
ATOM 2636 O O . LEU B 1 142 ? 4.652 -16.875 -5.297 1 98.31 142 LEU B O 1
ATOM 2640 N N . PHE B 1 143 ? 6.113 -15.227 -5.734 1 97.75 143 PHE B N 1
ATOM 2641 C CA . PHE B 1 143 ? 6.707 -15.891 -6.891 1 97.75 143 PHE B CA 1
ATOM 2642 C C . PHE B 1 143 ? 8.016 -16.578 -6.504 1 97.75 143 PHE B C 1
ATOM 2644 O O . PHE B 1 143 ? 8.758 -16.078 -5.656 1 97.75 143 PHE B O 1
ATOM 2651 N N . GLY B 1 144 ? 8.234 -17.703 -7.145 1 97.38 144 GLY B N 1
ATOM 2652 C CA . GLY B 1 144 ? 9.492 -18.406 -6.977 1 97.38 144 GLY B CA 1
ATOM 2653 C C . GLY B 1 144 ? 10.219 -18.656 -8.289 1 97.38 144 GLY B C 1
ATOM 2654 O O . GLY B 1 144 ? 9.586 -18.812 -9.336 1 97.38 144 GLY B O 1
ATOM 2655 N N . ARG B 1 145 ? 11.539 -18.703 -8.195 1 96.19 145 ARG B N 1
ATOM 2656 C CA . ARG B 1 145 ? 12.312 -19.125 -9.367 1 96.19 145 ARG B CA 1
ATOM 2657 C C . ARG B 1 145 ? 12.031 -20.578 -9.719 1 96.19 145 ARG B C 1
ATOM 2659 O O . ARG B 1 145 ? 12.172 -20.984 -10.867 1 96.19 145 ARG B O 1
ATOM 2666 N N . THR B 1 146 ? 11.656 -21.281 -8.758 1 94.94 146 THR B N 1
ATOM 2667 C CA . THR B 1 146 ? 11.148 -22.641 -8.875 1 94.94 146 THR B CA 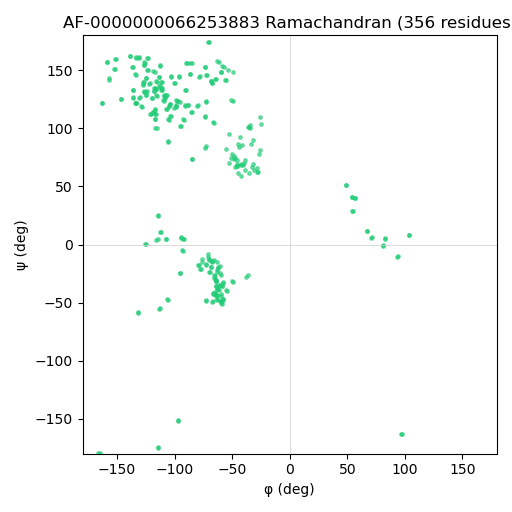1
ATOM 2668 C C . THR B 1 146 ? 9.789 -22.781 -8.203 1 94.94 146 THR B C 1
ATOM 2670 O O . THR B 1 146 ? 9.43 -21.969 -7.344 1 94.94 146 THR B O 1
ATOM 2673 N N . PRO B 1 147 ? 9 -23.734 -8.578 1 94.06 147 PRO B N 1
ATOM 2674 C CA . PRO B 1 147 ? 7.688 -23.891 -7.949 1 94.06 147 PRO B CA 1
ATOM 2675 C C . PRO B 1 147 ? 7.785 -24.344 -6.496 1 94.06 147 PRO B C 1
ATOM 2677 O O . PRO B 1 147 ? 6.816 -24.219 -5.738 1 94.06 147 PRO B O 1
ATOM 2680 N N . ASN B 1 148 ? 8.93 -24.906 -6.152 1 93.5 148 ASN B N 1
ATOM 2681 C CA . ASN B 1 148 ? 9.094 -25.469 -4.816 1 93.5 148 ASN B CA 1
ATOM 2682 C C . ASN B 1 148 ? 9.969 -24.578 -3.939 1 93.5 148 ASN B C 1
ATOM 2684 O O . ASN B 1 148 ? 11.172 -24.812 -3.807 1 93.5 148 ASN B O 1
ATOM 2688 N N . LEU B 1 149 ? 9.328 -23.641 -3.252 1 96.69 149 LEU B N 1
ATOM 2689 C CA . LEU B 1 149 ? 10.047 -22.812 -2.281 1 96.69 149 LEU B CA 1
ATOM 2690 C C . LEU B 1 149 ? 10.102 -23.5 -0.922 1 96.69 149 LEU B C 1
ATOM 2692 O O . LEU B 1 149 ? 9.297 -24.391 -0.636 1 96.69 149 LEU B O 1
ATOM 2696 N N . SER B 1 150 ? 11.07 -23.125 -0.167 1 95.88 150 SER B N 1
ATOM 2697 C CA . SER B 1 150 ? 11.188 -23.703 1.165 1 95.88 150 SER B CA 1
ATOM 2698 C C . SER B 1 150 ? 9.969 -23.391 2.021 1 95.88 150 SER B C 1
ATOM 2700 O O . SER B 1 150 ? 9.297 -22.375 1.8 1 95.88 150 SER B O 1
ATOM 2702 N N . ASN B 1 151 ? 9.727 -24.203 3.039 1 96.62 151 ASN B N 1
ATOM 2703 C CA . ASN B 1 151 ? 8.633 -23.969 3.977 1 96.62 151 ASN B CA 1
ATOM 2704 C C . ASN B 1 151 ? 8.836 -22.672 4.77 1 96.62 151 ASN B C 1
ATOM 2706 O O . ASN B 1 151 ? 7.867 -22 5.113 1 96.62 151 ASN B O 1
ATOM 2710 N N . GLU B 1 152 ? 10.031 -22.391 4.961 1 96.88 152 GLU B N 1
ATOM 2711 C CA . GLU B 1 152 ? 10.344 -21.172 5.703 1 96.88 152 GLU B CA 1
ATOM 2712 C C . GLU B 1 152 ? 9.859 -19.938 4.957 1 96.88 152 GLU B C 1
ATOM 2714 O O . GLU B 1 152 ? 9.227 -19.062 5.543 1 96.88 152 GLU B O 1
ATOM 2719 N N . ILE B 1 153 ? 10.148 -19.875 3.699 1 96.88 153 ILE B N 1
ATOM 2720 C CA . ILE B 1 153 ? 9.758 -18.75 2.867 1 96.88 153 ILE B CA 1
ATOM 2721 C C . ILE B 1 153 ? 8.234 -18.656 2.787 1 96.88 153 ILE B C 1
ATOM 2723 O O . ILE B 1 153 ? 7.656 -17.578 2.941 1 96.88 153 ILE B O 1
ATOM 2727 N N . LYS B 1 154 ? 7.566 -19.797 2.6 1 97.69 154 LYS B N 1
ATOM 2728 C CA . LYS B 1 154 ? 6.109 -19.844 2.494 1 97.69 154 LYS B CA 1
ATOM 2729 C C . LYS B 1 154 ? 5.449 -19.422 3.805 1 97.69 154 LYS B C 1
ATOM 2731 O O . LYS B 1 154 ? 4.496 -18.641 3.803 1 97.69 154 LYS B O 1
ATOM 2736 N N . LYS B 1 155 ? 5.988 -19.922 4.887 1 97.19 155 LYS B N 1
ATOM 2737 C CA . LYS B 1 155 ? 5.43 -19.609 6.203 1 97.19 155 LYS B CA 1
ATOM 2738 C C . LYS B 1 155 ? 5.578 -18.125 6.531 1 97.19 155 LYS B C 1
ATOM 2740 O O . LYS B 1 155 ? 4.676 -17.531 7.113 1 97.19 155 LYS B O 1
ATOM 2745 N N . ARG B 1 156 ? 6.691 -17.562 6.215 1 96.31 156 ARG B N 1
ATOM 2746 C CA . ARG B 1 156 ? 6.902 -16.141 6.438 1 96.31 156 ARG B CA 1
ATOM 2747 C C . ARG B 1 156 ? 5.883 -15.312 5.664 1 96.31 156 ARG B C 1
ATOM 2749 O O . ARG B 1 156 ? 5.34 -14.336 6.188 1 96.31 156 ARG B O 1
ATOM 2756 N N . PHE B 1 157 ? 5.711 -15.719 4.492 1 97.5 157 PHE B N 1
ATOM 2757 C CA . PHE B 1 157 ? 4.699 -15.062 3.672 1 97.5 157 PHE B CA 1
ATOM 2758 C C . PHE B 1 157 ? 3.324 -15.164 4.32 1 97.5 157 PHE B C 1
ATOM 2760 O O . PHE B 1 157 ? 2.617 -14.164 4.445 1 97.5 157 PHE B O 1
ATOM 2767 N N . GLU B 1 158 ? 2.953 -16.328 4.684 1 97.94 158 GLU B N 1
ATOM 2768 C CA . GLU B 1 158 ? 1.658 -16.562 5.312 1 97.94 158 GLU B CA 1
ATOM 2769 C C . GLU B 1 158 ? 1.499 -15.727 6.578 1 97.94 158 GLU B C 1
ATOM 2771 O O . GLU B 1 158 ? 0.47 -15.07 6.773 1 97.94 158 GLU B O 1
ATOM 2776 N N . GLU B 1 159 ? 2.482 -15.719 7.402 1 96.94 159 GLU B N 1
ATOM 2777 C CA . GLU B 1 159 ? 2.439 -14.992 8.664 1 96.94 159 GLU B CA 1
ATOM 2778 C C . GLU B 1 159 ? 2.293 -13.492 8.438 1 96.94 159 GLU B C 1
ATOM 2780 O O . GLU B 1 159 ? 1.624 -12.805 9.211 1 96.94 159 GLU B O 1
ATOM 2785 N N . ASP B 1 160 ? 2.938 -13.047 7.441 1 96.12 160 ASP B N 1
ATOM 2786 C CA . ASP B 1 160 ? 2.863 -11.625 7.109 1 96.12 160 ASP B CA 1
ATOM 2787 C C . ASP B 1 160 ? 1.416 -11.18 6.918 1 96.12 160 ASP B C 1
ATOM 2789 O O . ASP B 1 160 ? 1.02 -10.117 7.398 1 96.12 160 ASP B O 1
ATOM 2793 N N . PHE B 1 161 ? 0.594 -11.969 6.316 1 97.44 161 PHE B N 1
ATOM 2794 C CA . PHE B 1 161 ? -0.767 -11.547 6.008 1 97.44 161 PHE B CA 1
ATOM 2795 C C . PHE B 1 161 ? -1.735 -12.016 7.09 1 97.44 161 PHE B C 1
ATOM 2797 O O . PHE B 1 161 ? -2.758 -11.367 7.332 1 97.44 161 PHE B O 1
ATOM 2804 N N . MET B 1 162 ? -1.369 -13.07 7.797 1 97.5 162 MET B N 1
ATOM 2805 C CA . MET B 1 162 ? -2.162 -13.422 8.969 1 97.5 162 MET B CA 1
ATOM 2806 C C . MET B 1 162 ? -2.09 -12.32 10.023 1 97.5 162 MET B C 1
ATOM 2808 O O . MET B 1 162 ? -3.086 -12.016 10.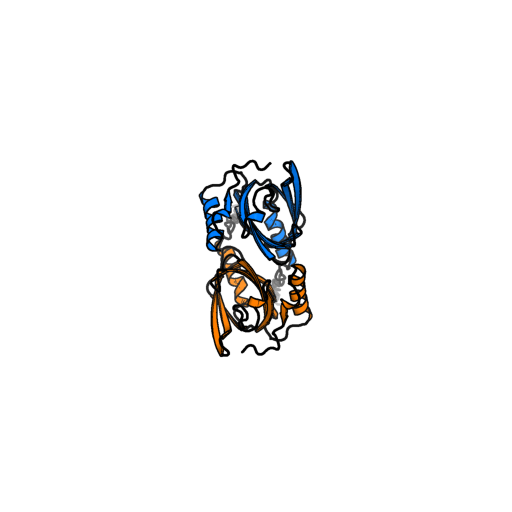68 1 97.5 162 MET B O 1
ATOM 2812 N N . ASN B 1 163 ? -0.909 -11.719 10.094 1 95.38 163 ASN B N 1
ATOM 2813 C CA . ASN B 1 163 ? -0.719 -10.617 11.039 1 95.38 163 ASN B CA 1
ATOM 2814 C C . ASN B 1 163 ? -1.53 -9.391 10.641 1 95.38 163 ASN B C 1
ATOM 2816 O O . ASN B 1 163 ? -1.734 -8.484 11.445 1 95.38 163 ASN B O 1
ATOM 2820 N N . ARG B 1 164 ? -2.023 -9.336 9.438 1 96.69 164 ARG B N 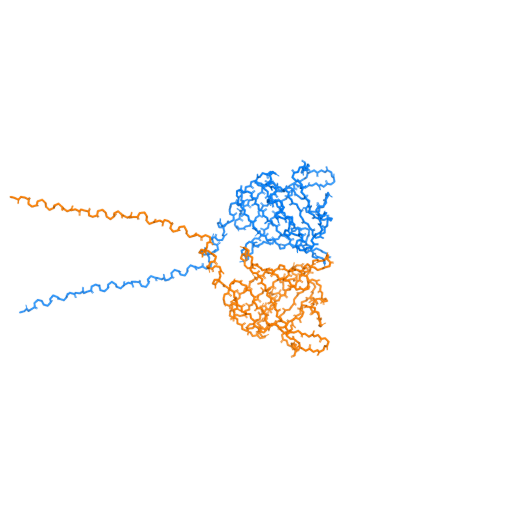1
ATOM 2821 C CA . ARG B 1 164 ? -2.867 -8.25 8.953 1 96.69 164 ARG B CA 1
ATOM 2822 C C . ARG B 1 164 ? -4.344 -8.57 9.141 1 96.69 164 ARG B C 1
ATOM 2824 O O . ARG B 1 164 ? -5.211 -7.762 8.805 1 96.69 164 ARG B O 1
ATOM 2831 N N . GLY B 1 165 ? -4.586 -9.812 9.602 1 95.62 165 GLY B N 1
ATOM 2832 C CA . GLY B 1 165 ? -5.953 -10.188 9.898 1 95.62 165 GLY B CA 1
ATOM 2833 C C . GLY B 1 165 ? -6.57 -11.086 8.844 1 95.62 165 GLY B C 1
ATOM 2834 O O . GLY B 1 165 ? -7.77 -11.367 8.875 1 95.62 165 GLY B O 1
ATOM 2835 N N . PHE B 1 166 ? -5.707 -11.555 7.867 1 97.62 166 PHE B N 1
ATOM 2836 C CA . PHE B 1 166 ? -6.238 -12.477 6.863 1 97.62 166 PHE B CA 1
ATOM 2837 C C . PHE B 1 166 ? -6.59 -13.82 7.492 1 97.62 166 PHE B C 1
ATOM 2839 O O . PHE B 1 166 ? -5.867 -14.312 8.359 1 97.62 166 PHE B O 1
ATOM 2846 N N . ARG B 1 167 ? -7.68 -14.328 7.008 1 96.69 167 ARG B N 1
ATOM 2847 C CA . ARG B 1 167 ? -7.98 -15.703 7.375 1 96.69 167 ARG B CA 1
ATOM 2848 C C . ARG B 1 167 ? -7.062 -16.672 6.645 1 96.69 167 ARG B C 1
ATOM 2850 O O . ARG B 1 167 ? -6.66 -16.422 5.508 1 96.69 167 ARG B O 1
ATOM 2857 N N . ARG B 1 168 ? -6.852 -17.766 7.254 1 96.19 168 ARG B N 1
ATOM 2858 C CA . ARG B 1 168 ? -5.965 -18.781 6.68 1 96.19 168 ARG B CA 1
ATOM 2859 C C . ARG B 1 168 ? -6.488 -19.266 5.332 1 96.19 168 ARG B C 1
ATOM 2861 O O . ARG B 1 168 ? -5.711 -19.531 4.414 1 96.19 168 ARG B O 1
ATOM 2868 N N . GLU B 1 169 ? -7.789 -19.344 5.168 1 96.81 169 GLU B N 1
ATOM 2869 C CA . GLU B 1 169 ? -8.398 -19.844 3.936 1 96.81 169 GLU B CA 1
ATOM 2870 C C . GLU B 1 169 ? -8.203 -18.859 2.787 1 96.81 169 GLU B C 1
ATOM 2872 O O . GLU B 1 169 ? -8.43 -19.203 1.625 1 96.81 169 GLU B O 1
ATOM 2877 N N . ASN B 1 170 ? -7.777 -17.641 3.172 1 98.19 170 ASN B N 1
ATOM 2878 C CA . ASN B 1 170 ? -7.547 -16.609 2.158 1 98.19 170 ASN B CA 1
ATOM 2879 C C . ASN B 1 170 ? -6.102 -16.609 1.68 1 98.19 170 ASN B C 1
ATOM 2881 O O . ASN B 1 170 ? -5.688 -15.711 0.941 1 98.19 170 ASN B O 1
ATOM 2885 N N . ILE B 1 171 ? -5.328 -17.531 2.129 1 98.44 171 ILE B N 1
ATOM 2886 C CA . ILE B 1 171 ? -3.941 -17.734 1.729 1 98.44 171 ILE B CA 1
ATOM 2887 C C . ILE B 1 171 ? -3.783 -19.125 1.1 1 98.44 171 ILE B C 1
ATOM 2889 O O . ILE B 1 171 ? -3.922 -20.141 1.779 1 98.44 171 ILE B O 1
ATOM 2893 N N . LEU B 1 172 ? -3.48 -19.156 -0.191 1 97.62 172 LEU B N 1
ATOM 2894 C CA . LEU B 1 172 ? -3.508 -20.391 -0.956 1 97.62 172 LEU B CA 1
ATOM 2895 C C . LEU B 1 172 ? -2.117 -20.75 -1.471 1 97.62 172 LEU B C 1
ATOM 2897 O O . LEU B 1 172 ? -1.53 -20 -2.254 1 97.62 172 LEU B O 1
ATOM 2901 N N . ASP B 1 173 ? -1.589 -21.797 -0.96 1 96.94 173 ASP B N 1
ATOM 2902 C CA . ASP B 1 173 ? -0.425 -22.406 -1.604 1 96.94 173 ASP B CA 1
ATOM 2903 C C . ASP B 1 173 ? -0.822 -23.141 -2.885 1 96.94 173 ASP B C 1
ATOM 2905 O O . ASP B 1 173 ? -1.482 -24.172 -2.832 1 96.94 173 ASP B O 1
ATOM 2909 N N . ILE B 1 174 ? -0.422 -22.594 -4.023 1 94.94 174 ILE B N 1
ATOM 2910 C CA . ILE B 1 174 ? -0.875 -23.188 -5.277 1 94.94 174 ILE B CA 1
ATOM 2911 C C . ILE B 1 174 ? 0.317 -23.766 -6.031 1 94.94 174 ILE B C 1
ATOM 2913 O O . ILE B 1 174 ? 0.308 -23.828 -7.266 1 94.94 174 ILE B O 1
ATOM 2917 N N . SER B 1 175 ? 1.332 -24.109 -5.348 1 91.31 175 SER B N 1
ATOM 2918 C CA . SER B 1 175 ? 2.549 -24.656 -5.945 1 91.31 175 SER B CA 1
ATOM 2919 C C . SER B 1 175 ? 2.293 -26.016 -6.59 1 91.31 175 SER B C 1
ATOM 2921 O O . SER B 1 175 ? 2.914 -26.359 -7.594 1 91.31 175 SER B O 1
ATOM 2923 N N . GLU B 1 176 ? 1.352 -26.719 -6.066 1 86.44 176 GLU B N 1
ATOM 2924 C CA . GLU B 1 176 ? 1.149 -28.094 -6.523 1 86.44 176 GLU B CA 1
ATOM 2925 C C . GLU B 1 176 ? -0.117 -28.219 -7.367 1 86.44 176 GLU B C 1
ATOM 2927 O O . GLU B 1 176 ? -0.501 -29.312 -7.766 1 86.44 176 GLU B O 1
ATOM 2932 N N . VAL B 1 177 ? -0.666 -27.094 -7.578 1 82.19 177 VAL B N 1
ATOM 2933 C CA . VAL B 1 177 ? -1.907 -27.172 -8.344 1 82.19 177 VAL B CA 1
ATOM 2934 C C . VAL B 1 177 ? -1.604 -27.062 -9.836 1 82.19 177 VAL B C 1
ATOM 2936 O O . VAL B 1 177 ? -0.532 -26.594 -10.227 1 82.19 177 VAL B O 1
ATOM 2939 N N . ASP B 1 178 ? -2.537 -27.594 -10.516 1 75.38 178 ASP B N 1
ATOM 2940 C CA . ASP B 1 178 ? -2.436 -27.438 -11.969 1 75.38 178 ASP B CA 1
ATOM 2941 C C . ASP B 1 178 ? -2.607 -25.969 -12.383 1 75.38 178 ASP B C 1
ATOM 2943 O O . ASP B 1 178 ? -3.684 -25.406 -12.211 1 75.38 178 ASP B O 1
ATOM 2947 N N . HIS B 1 179 ? -1.602 -25.234 -12.758 1 73.06 179 HIS B N 1
ATOM 2948 C CA . HIS B 1 179 ? -1.613 -23.828 -13.109 1 73.06 179 HIS B CA 1
ATOM 2949 C C . HIS B 1 179 ? -2.311 -23.594 -14.445 1 73.06 179 HIS B C 1
ATOM 2951 O O . HIS B 1 179 ? -2.928 -22.547 -14.656 1 73.06 179 HIS B O 1
ATOM 2957 N N . CYS B 1 180 ? -2.549 -24.562 -15.055 1 77.06 180 CYS B N 1
ATOM 2958 C CA . CYS B 1 180 ? -3.184 -24.562 -16.375 1 77.06 180 CYS B CA 1
ATOM 2959 C C . CYS B 1 180 ? -2.75 -25.781 -17.188 1 77.06 180 CYS B C 1
ATOM 2961 O O . CYS B 1 180 ? -1.628 -26.266 -17.031 1 77.06 180 CYS B O 1
#

pLDDT: mean 83.77, std 23.73, range [26.77, 98.75]

Nearest PDB structures (foldseek):
  2ra6-assembly2_D  TM=9.859E-01  e=1.108E-24  Trichosurus vulpecula
  1yp7-assembly1_A  TM=9.500E-01  e=1.485E-15  Mus musculus
  2a2g-assembly1_A  TM=9.718E-01  e=4.788E-15  Rattus norvegicus
  3zq3-assembly2_B  TM=9.468E-01  e=3.623E-15  Rattus norvegicus
  3kfi-assembly1_A  TM=9.627E-01  e=1.045E-14  Mus musculus

Foldseek 3Di:
DPPPPPVPPPPPPPPPPPPPPCDLVNVVVVLLVVCQLQFFFKFWFKKFKLDLQCCPAQRQPVWTWGGWGRDPNKIWTWIWHDDPNDIDIDIWIWDDDSDGQWTWTAGQAIWTKGWDDDDSQFWTKIWTFHDHPNDTMIMITIMTPALDHDPVVLVVVQVVVVVVVGDSSRMDGCSPPDND/DPPPVPPPPPPPPPPPPPPPPCDPVVVVVVLLVVCQLQFFFKFWFKKFKLDLQCCPAQHQPVWTWGGWGRDPNKIWTWIWHDDPNDIDIDIWIWDDDPDGQWTWTAGQAIWTKGWDDDDSQFWTKIWTFHDHPNDTMIMITIMTPALDHDPVVLVVVQVVVVVVVGDSSRMDGCSPPDND